Protein AF-A0A9W6BNW8-F1 (afdb_monomer)

Organism: NCBI:txid330485

Radius of gyration: 57.29 Å; Cα contacts (8 Å, |Δi|>4): 13; chains: 1; bounding box: 134×59×176 Å

Solvent-accessible surface area (backbone atoms only — not comparable to full-atom values): 18686 Å² total; per-residue (Å²): 136,86,77,84,78,81,59,65,66,63,53,50,56,52,36,51,76,69,73,44,82,81,82,74,91,75,88,86,89,85,84,91,86,81,89,85,89,83,89,82,92,79,88,83,83,89,79,92,81,85,91,86,77,85,66,72,74,61,59,55,56,54,52,52,53,48,52,55,48,52,55,49,50,58,48,50,52,53,49,48,56,51,49,51,52,51,52,51,53,52,53,50,52,53,50,51,52,52,49,52,52,51,53,50,50,58,59,58,63,77,76,68,84,90,87,90,85,89,85,90,80,88,83,84,91,81,92,79,82,89,79,91,76,85,79,73,88,74,80,96,80,65,65,71,64,56,52,60,52,53,55,60,65,68,72,54,60,83,86,39,74,66,40,51,55,53,49,52,50,52,51,50,51,50,51,49,53,51,50,54,53,47,53,53,52,51,54,52,50,50,50,51,52,49,54,50,52,53,52,51,51,54,51,52,50,54,52,53,52,51,50,52,49,50,53,51,52,50,51,53,50,49,54,51,50,52,53,52,49,52,55,50,53,50,50,50,53,53,50,52,52,51,50,50,50,54,52,51,53,50,51,49,53,51,52,51,56,48,50,53,50,50,52,51,49,52,53,49,53,54,50,50,54,51,51,52,54,49,50,54,50,49,53,50,49,50,54,53,46,52,55,48,51,53,50,55,55,60,52,59,67,71,75,73,124

Sequence (305 aa):
MAAPGIDLNQLKARLTRLGVEVRGGGATAHSPHSAATGAATRTPERKREDERFVEPAAIDRGRKGMVDLFERINRVERAMSSAEAQGSAIKQALQEDLGALTALAAVEEVVRSPKPERVIVKKPKGTAKVRPSALVSAPTRGLSAAVRSAEHMRSIPAHTPLSNVLAQYKEAEAAWAHDKARLRRDALEERKRANKLELELKRQQRVLEHQTLDIKALKTALKSRDSHIETATERVRELDTSLQRTQEETAVAIAELTAERDDLKGMLMAALQRLEAVNDLVQRAEITSAVMEDKVAGSCTLCGH

Mean predicted aligned error: 22.83 Å

Structure (mmCIF, N/CA/C/O backbone):
data_AF-A0A9W6BNW8-F1
#
_entry.id   AF-A0A9W6BNW8-F1
#
loop_
_atom_site.group_PDB
_atom_site.id
_atom_site.type_symbol
_atom_site.label_atom_id
_atom_site.label_alt_id
_atom_site.label_comp_id
_atom_site.label_asym_id
_atom_site.label_entity_id
_atom_site.label_seq_id
_atom_site.pdbx_PDB_ins_code
_atom_site.Cartn_x
_atom_site.Cartn_y
_atom_site.Cartn_z
_atom_site.occupancy
_atom_site.B_iso_or_equiv
_atom_site.auth_seq_id
_atom_site.auth_comp_id
_atom_site.auth_asym_id
_atom_site.auth_atom_id
_atom_site.pdbx_PDB_model_num
ATOM 1 N N . MET A 1 1 ? -5.928 36.351 2.989 1.00 41.28 1 MET A N 1
ATOM 2 C CA . MET A 1 1 ? -5.631 35.763 1.666 1.00 41.28 1 MET A CA 1
ATOM 3 C C . MET A 1 1 ? -6.676 34.696 1.386 1.00 41.28 1 MET A C 1
ATOM 5 O O . MET A 1 1 ? -6.700 33.704 2.099 1.00 41.28 1 MET A O 1
ATOM 9 N N . ALA A 1 2 ? -7.603 34.950 0.460 1.00 42.47 2 ALA A N 1
ATOM 10 C CA . ALA A 1 2 ? -8.679 34.015 0.129 1.00 42.47 2 ALA A CA 1
ATOM 11 C C . ALA A 1 2 ? -8.163 32.943 -0.847 1.00 42.47 2 ALA A C 1
ATOM 13 O O . ALA A 1 2 ? -7.516 33.277 -1.838 1.00 42.47 2 ALA A O 1
ATOM 14 N N . ALA A 1 3 ? -8.412 31.669 -0.539 1.00 47.94 3 ALA A N 1
ATOM 15 C CA . ALA A 1 3 ? -8.046 30.538 -1.387 1.00 47.94 3 ALA A CA 1
ATOM 16 C C . ALA A 1 3 ? -8.842 30.563 -2.711 1.00 47.94 3 ALA A C 1
ATOM 18 O O . ALA A 1 3 ? -10.015 30.946 -2.698 1.00 47.94 3 ALA A O 1
ATOM 19 N N . PRO A 1 4 ? -8.248 30.157 -3.848 1.00 58.44 4 PRO A N 1
ATOM 20 C CA . PRO A 1 4 ? -8.955 30.123 -5.122 1.00 58.44 4 PRO A CA 1
ATOM 21 C C . PRO A 1 4 ? -10.040 29.041 -5.083 1.00 58.44 4 PRO A C 1
ATOM 23 O O . PRO A 1 4 ? -9.751 27.856 -4.908 1.00 58.44 4 PRO A O 1
ATOM 26 N N . GLY A 1 5 ? -11.298 29.464 -5.225 1.00 55.06 5 GLY A N 1
ATOM 27 C CA . GLY A 1 5 ? -12.445 28.569 -5.334 1.00 55.06 5 GLY A CA 1
ATOM 28 C C . GLY A 1 5 ? -12.282 27.641 -6.534 1.00 55.06 5 GLY A C 1
ATOM 29 O O . GLY A 1 5 ? -12.002 28.086 -7.645 1.00 55.06 5 GLY A O 1
ATOM 30 N N . ILE A 1 6 ? -12.422 26.341 -6.295 1.00 68.38 6 ILE A N 1
ATOM 31 C CA . ILE A 1 6 ? -12.360 25.318 -7.337 1.00 68.38 6 ILE A CA 1
ATOM 32 C C . ILE A 1 6 ? -13.514 25.563 -8.314 1.00 68.38 6 ILE A C 1
ATOM 34 O O . ILE A 1 6 ? -14.682 25.515 -7.927 1.00 68.38 6 ILE A O 1
ATOM 38 N N . ASP A 1 7 ? -13.184 25.814 -9.580 1.00 79.06 7 ASP A N 1
ATOM 39 C CA . ASP A 1 7 ? -14.168 25.985 -10.645 1.00 79.06 7 ASP A CA 1
ATOM 40 C C . ASP A 1 7 ? -14.864 24.644 -10.929 1.00 7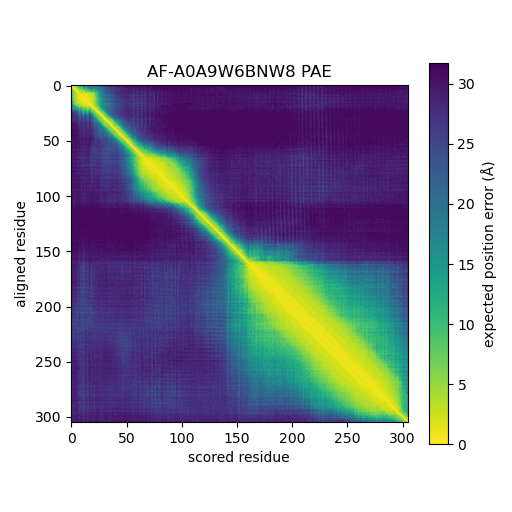9.06 7 ASP A C 1
ATOM 42 O O . ASP A 1 7 ? -14.306 23.726 -11.546 1.00 79.06 7 ASP A O 1
ATOM 46 N N . LEU A 1 8 ? -16.106 24.527 -10.448 1.00 77.69 8 LEU A N 1
ATOM 47 C CA . LEU A 1 8 ? -16.947 23.340 -10.603 1.00 77.69 8 LEU A CA 1
ATOM 48 C C . LEU A 1 8 ? -17.125 22.930 -12.071 1.00 77.69 8 LEU A C 1
ATOM 50 O O . LEU A 1 8 ? -17.337 21.747 -12.347 1.00 77.69 8 LEU A O 1
ATOM 54 N N . ASN A 1 9 ? -17.024 23.868 -13.015 1.00 77.81 9 ASN A N 1
ATOM 55 C CA . ASN A 1 9 ? -17.178 23.568 -14.436 1.00 77.81 9 ASN A CA 1
ATOM 56 C C . ASN A 1 9 ? -15.973 22.795 -14.980 1.00 77.81 9 ASN A C 1
ATOM 58 O O . ASN A 1 9 ? -16.136 21.841 -15.744 1.00 77.81 9 ASN A O 1
ATOM 62 N N . GLN A 1 10 ? -14.766 23.133 -14.518 1.00 80.50 10 GLN A N 1
ATOM 63 C CA . GLN A 1 10 ? -13.544 22.407 -14.861 1.00 80.50 10 GLN A CA 1
ATOM 64 C C . GLN A 1 10 ? -13.553 20.984 -14.293 1.00 80.50 10 GLN A C 1
ATOM 66 O O . GLN A 1 10 ? -13.124 20.040 -14.961 1.00 80.50 10 GLN A O 1
ATOM 71 N N . LEU A 1 11 ? -14.084 20.817 -13.079 1.00 80.50 11 LEU A N 1
ATOM 72 C CA . LEU A 1 11 ? -14.214 19.508 -12.442 1.00 80.50 11 LEU A CA 1
ATOM 73 C C . LEU A 1 11 ? -15.246 18.629 -13.162 1.00 80.50 11 LEU A C 1
ATOM 75 O O . LEU A 1 11 ? -14.958 17.468 -13.456 1.00 80.50 11 LEU A O 1
ATOM 79 N N . LYS A 1 12 ? -16.405 19.194 -13.528 1.00 82.44 12 LYS A N 1
ATOM 80 C CA . LYS A 1 12 ? -17.421 18.497 -14.332 1.00 82.44 12 LYS A CA 1
ATOM 81 C C . LYS A 1 12 ? -16.865 18.056 -15.684 1.00 82.44 12 LYS A C 1
ATOM 83 O O . LYS A 1 12 ? -16.989 16.888 -16.030 1.00 82.44 12 LYS A O 1
ATOM 88 N N . ALA A 1 13 ? -16.164 18.936 -16.400 1.00 76.62 13 ALA A N 1
ATOM 89 C CA . ALA A 1 13 ? -15.566 18.601 -17.692 1.00 76.62 13 ALA A CA 1
ATOM 90 C C . ALA A 1 13 ? -14.517 17.476 -17.596 1.00 76.62 13 ALA A C 1
ATOM 92 O O . ALA A 1 13 ? -14.418 16.640 -18.498 1.00 76.62 13 ALA A O 1
ATOM 93 N N . ARG A 1 14 ? -13.738 17.424 -16.506 1.00 82.88 14 ARG A N 1
ATOM 94 C CA . ARG A 1 14 ? -12.776 16.335 -16.261 1.00 82.88 14 ARG A CA 1
ATOM 95 C C . ARG A 1 14 ? -13.475 15.011 -15.950 1.00 82.88 14 ARG A C 1
ATOM 97 O O . ARG A 1 14 ? -13.042 13.988 -16.466 1.00 82.88 14 ARG A O 1
ATOM 104 N N . LEU A 1 15 ? -14.562 15.031 -15.180 1.00 81.12 15 LEU A N 1
ATOM 105 C CA . LEU A 1 15 ? -15.346 13.832 -14.854 1.00 81.12 15 LEU A CA 1
ATOM 106 C C . LEU A 1 15 ? -16.070 13.260 -16.082 1.00 81.12 15 LEU A C 1
ATOM 108 O O . LEU A 1 15 ? -16.018 12.053 -16.305 1.00 81.12 15 LEU A O 1
ATOM 112 N N . THR A 1 16 ? -16.620 14.114 -16.951 1.00 80.25 16 THR A N 1
ATOM 113 C CA . THR A 1 16 ? -17.241 13.672 -18.211 1.00 80.25 16 THR A CA 1
ATOM 114 C C . THR A 1 16 ? -16.226 13.036 -19.165 1.00 80.25 16 THR A C 1
ATOM 116 O O . THR A 1 16 ? -16.522 12.017 -19.782 1.00 80.25 16 THR A O 1
ATOM 119 N N . ARG A 1 17 ? -14.993 13.563 -19.252 1.00 80.62 17 ARG A N 1
ATOM 120 C CA . ARG A 1 17 ? -13.917 12.940 -20.055 1.00 80.62 17 ARG A CA 1
ATOM 121 C C . ARG A 1 17 ? -13.472 11.577 -19.523 1.00 80.62 17 ARG A C 1
ATOM 123 O O . ARG A 1 17 ? -12.925 10.789 -20.283 1.00 80.62 17 ARG A O 1
ATOM 130 N N . LEU A 1 18 ? -13.698 11.313 -18.239 1.00 77.69 18 LEU A N 1
ATOM 131 C CA . LEU A 1 18 ? -13.412 10.035 -17.590 1.00 77.69 18 LEU A CA 1
ATOM 132 C C . LEU A 1 18 ? -14.608 9.067 -17.637 1.00 77.69 18 LEU A C 1
ATOM 134 O O . LEU A 1 18 ? -14.553 8.011 -17.016 1.00 77.69 18 LEU A O 1
ATOM 138 N N . GLY A 1 19 ? -15.681 9.409 -18.363 1.00 66.00 19 GLY A N 1
ATOM 139 C CA . GLY A 1 19 ? -16.874 8.567 -18.493 1.00 66.00 19 GLY A CA 1
ATOM 140 C C . GLY A 1 19 ? -17.752 8.531 -17.240 1.00 66.00 19 GLY A C 1
ATOM 141 O O . GLY A 1 19 ? -18.617 7.668 -17.126 1.00 66.00 19 GLY A O 1
ATOM 142 N N . VAL A 1 20 ? -17.539 9.450 -16.292 1.00 66.00 20 VAL A N 1
ATOM 143 C CA . VAL A 1 20 ? -18.333 9.552 -15.065 1.00 66.00 20 VAL A CA 1
ATOM 144 C C . VAL A 1 20 ? -19.454 10.563 -15.291 1.00 66.00 20 VAL A C 1
ATOM 146 O O . VAL A 1 20 ? -19.232 11.777 -15.280 1.00 66.00 20 VAL A O 1
ATOM 149 N N . GLU A 1 21 ? -20.677 10.071 -15.490 1.00 65.44 21 GLU A N 1
ATOM 150 C CA . GLU A 1 21 ? -21.871 10.916 -15.492 1.00 65.44 21 GLU A CA 1
ATOM 151 C C . GLU A 1 21 ? -22.174 11.386 -14.064 1.00 65.44 21 GLU A C 1
ATOM 153 O O . GLU A 1 21 ? -22.717 10.658 -13.233 1.00 65.44 21 GLU A O 1
ATOM 158 N N . VAL A 1 22 ? -21.820 12.635 -13.759 1.00 60.06 22 VAL A N 1
ATOM 159 C CA . VAL A 1 22 ? -22.199 13.283 -12.498 1.00 60.06 22 VAL A CA 1
ATOM 160 C C . VAL A 1 22 ? -23.664 13.703 -12.601 1.00 60.06 22 VAL A C 1
ATOM 162 O O . VAL A 1 22 ? -23.985 14.839 -12.955 1.00 60.06 22 VAL A O 1
ATOM 165 N N . ARG A 1 23 ? -24.567 12.762 -12.317 1.00 51.28 23 ARG A N 1
ATOM 166 C CA . ARG A 1 23 ? -26.012 13.000 -12.255 1.00 51.28 23 ARG A CA 1
ATOM 167 C C . ARG A 1 23 ? -26.349 13.793 -10.989 1.00 51.28 23 ARG A C 1
ATOM 169 O O . ARG A 1 23 ? -26.692 13.231 -9.954 1.00 51.28 23 ARG A O 1
ATOM 176 N N . GLY A 1 24 ? -26.214 15.114 -11.067 1.00 45.03 24 GLY A N 1
ATOM 177 C CA . GLY A 1 24 ? -26.765 16.032 -10.074 1.00 45.03 24 GLY A CA 1
ATOM 178 C C . GLY A 1 24 ? -28.287 16.067 -10.194 1.00 45.03 24 GLY A C 1
ATOM 179 O O . GLY A 1 24 ? -28.811 16.396 -11.256 1.00 45.03 24 GLY A O 1
ATOM 180 N N . GLY A 1 25 ? -28.990 15.697 -9.123 1.00 43.22 25 GLY A N 1
ATOM 181 C CA . GLY A 1 25 ? -30.442 15.809 -9.031 1.00 43.22 25 GLY A CA 1
ATOM 182 C C . GLY A 1 25 ? -30.897 17.267 -9.117 1.00 43.22 25 GLY A C 1
ATOM 183 O O . GLY A 1 25 ? -30.459 18.109 -8.339 1.00 43.22 25 GLY A O 1
ATOM 184 N N . GLY A 1 26 ? -31.780 17.544 -10.071 1.00 32.66 26 GLY A N 1
ATOM 185 C CA . GLY A 1 26 ? -32.425 18.832 -10.298 1.00 32.66 26 GLY A CA 1
ATOM 186 C C . GLY A 1 26 ? -33.396 18.687 -11.467 1.00 32.66 26 GLY A C 1
ATOM 187 O O . GLY A 1 26 ? -33.045 18.120 -12.493 1.00 32.66 26 GLY A O 1
ATOM 188 N N . ALA A 1 27 ? -34.640 19.093 -11.256 1.00 37.41 27 ALA A N 1
ATOM 189 C CA . ALA A 1 27 ? -35.807 18.698 -12.027 1.00 37.41 27 ALA A CA 1
ATOM 190 C C . ALA A 1 27 ? -35.845 19.164 -13.501 1.00 37.41 27 ALA A C 1
ATOM 192 O O . ALA A 1 27 ? -35.299 20.198 -13.870 1.00 37.41 27 ALA A O 1
ATOM 193 N N . THR A 1 28 ? -36.685 18.439 -14.249 1.00 39.34 28 THR A N 1
ATOM 194 C CA . THR A 1 28 ? -37.421 18.785 -15.483 1.00 39.34 28 THR A CA 1
ATOM 195 C C . THR A 1 28 ? -36.861 18.385 -16.857 1.00 39.34 28 THR A C 1
ATOM 197 O O . THR A 1 28 ? -35.726 18.655 -17.218 1.00 39.34 28 THR A O 1
ATOM 200 N N . ALA A 1 29 ? -37.796 17.789 -17.612 1.00 43.12 29 ALA A N 1
ATOM 201 C CA . ALA A 1 29 ? -37.912 17.681 -19.066 1.00 43.12 29 ALA A CA 1
ATOM 202 C C . ALA A 1 29 ? -36.954 16.734 -19.815 1.00 43.12 29 ALA A C 1
ATOM 204 O O . ALA A 1 29 ? -35.927 17.138 -20.340 1.00 43.12 29 ALA A O 1
ATOM 205 N N . HIS A 1 30 ? -37.368 15.472 -19.977 1.00 30.88 30 HIS A N 1
ATOM 206 C CA . HIS A 1 30 ? -38.028 15.046 -21.223 1.00 30.88 30 HIS A CA 1
ATOM 207 C C . HIS A 1 30 ? -38.523 13.589 -21.131 1.00 30.88 30 HIS A C 1
ATOM 209 O O . HIS A 1 30 ? -37.760 12.655 -20.909 1.00 30.88 30 HIS A O 1
ATOM 215 N N . SER A 1 31 ? -39.833 13.423 -21.315 1.00 30.94 31 SER A N 1
ATOM 216 C CA . SER A 1 31 ? -40.498 12.201 -21.797 1.00 30.94 31 SER A CA 1
ATOM 217 C C . SER A 1 31 ? -40.952 12.495 -23.246 1.00 30.94 31 SER A C 1
ATOM 219 O O . SER A 1 31 ? -41.055 13.687 -23.566 1.00 30.94 31 SER A O 1
ATOM 221 N N . PRO A 1 32 ? -41.185 11.506 -24.138 1.00 48.75 32 PRO A N 1
ATOM 222 C CA . PRO A 1 32 ? -42.376 10.638 -24.043 1.00 48.75 32 PRO A CA 1
ATOM 223 C C . PRO A 1 32 ? -42.104 9.167 -24.445 1.00 48.75 32 PRO A C 1
ATOM 225 O O . PRO A 1 32 ? -41.290 8.886 -25.316 1.00 48.75 32 PRO A O 1
ATOM 228 N N . HIS A 1 33 ? -42.632 8.162 -23.745 1.00 32.09 33 HIS A N 1
ATOM 229 C CA . HIS A 1 33 ? -43.833 7.354 -24.059 1.00 32.09 33 HIS A CA 1
ATOM 230 C C . HIS A 1 33 ? -43.655 6.059 -23.218 1.00 32.09 33 HIS A C 1
ATOM 232 O O . HIS A 1 33 ? -42.523 5.618 -23.064 1.00 32.09 33 HIS A O 1
ATOM 238 N N . SER A 1 34 ? -44.618 5.364 -22.610 1.00 31.31 34 SER A N 1
ATOM 239 C CA . SER A 1 34 ? -46.072 5.315 -22.709 1.00 31.31 34 SER A CA 1
ATOM 240 C C . SER A 1 34 ? -46.654 4.735 -21.408 1.00 31.31 34 SER A C 1
ATOM 242 O O . SER A 1 34 ? -46.093 3.809 -20.834 1.00 31.31 34 SER A O 1
ATOM 244 N N . ALA A 1 35 ? -47.797 5.301 -21.013 1.00 31.20 35 ALA A N 1
ATOM 245 C CA . ALA A 1 35 ? -48.986 4.692 -20.406 1.00 31.20 35 ALA A CA 1
ATOM 246 C C . ALA A 1 35 ? -48.853 3.482 -19.450 1.00 31.20 35 ALA A C 1
ATOM 248 O O . ALA A 1 35 ? -48.592 2.367 -19.884 1.00 31.20 35 ALA A O 1
ATOM 249 N N . ALA A 1 36 ? -49.284 3.667 -18.197 1.00 33.34 36 ALA A N 1
ATOM 250 C CA . ALA A 1 36 ? -50.566 3.114 -17.735 1.00 33.34 36 ALA A CA 1
ATOM 251 C C . ALA A 1 36 ? -51.009 3.760 -16.406 1.00 33.34 36 ALA A C 1
ATOM 253 O O . ALA A 1 36 ? -50.268 3.863 -15.435 1.00 33.34 36 ALA A O 1
ATOM 254 N N . THR A 1 37 ? -52.251 4.219 -16.441 1.00 31.34 37 THR A N 1
ATOM 255 C CA . THR A 1 37 ? -53.120 4.830 -15.431 1.00 31.34 37 THR A CA 1
ATOM 256 C C . THR A 1 37 ? -53.370 3.993 -14.174 1.00 31.34 37 THR A C 1
ATOM 258 O O . THR A 1 37 ? -53.514 2.778 -14.257 1.00 31.34 37 THR A O 1
ATOM 261 N N . GLY A 1 38 ? -53.587 4.677 -13.044 1.00 31.22 38 GLY A N 1
ATOM 262 C CA . GLY A 1 38 ? -54.202 4.105 -11.841 1.00 31.22 38 GLY A CA 1
ATOM 263 C C . GLY A 1 38 ? -54.190 5.063 -10.649 1.00 31.22 38 GLY A C 1
ATOM 264 O O . GLY A 1 38 ? -53.356 4.938 -9.762 1.00 31.22 38 GLY A O 1
ATOM 265 N N . ALA A 1 39 ? -55.093 6.044 -10.644 1.00 33.25 39 ALA A N 1
ATOM 266 C CA . ALA A 1 39 ? -55.334 6.939 -9.516 1.00 33.25 39 ALA A CA 1
ATOM 267 C C . ALA A 1 39 ? -56.214 6.265 -8.449 1.00 33.25 39 ALA A C 1
ATOM 269 O O . ALA A 1 39 ? -57.214 5.658 -8.816 1.00 33.25 39 ALA A O 1
ATOM 270 N N . ALA A 1 40 ? -55.907 6.450 -7.161 1.00 32.62 40 ALA A N 1
ATOM 271 C CA . ALA A 1 40 ? -56.896 6.765 -6.121 1.00 32.62 40 ALA A CA 1
ATOM 272 C C . ALA A 1 40 ? -56.225 7.002 -4.759 1.00 32.62 40 ALA A C 1
ATOM 274 O O . ALA A 1 40 ? -55.430 6.213 -4.259 1.00 32.62 40 ALA A O 1
ATOM 275 N N . THR A 1 41 ? -56.604 8.126 -4.171 1.00 41.00 41 THR A N 1
ATOM 276 C CA . THR A 1 41 ? -56.428 8.548 -2.786 1.00 41.00 41 THR A CA 1
ATOM 277 C C . THR A 1 41 ? -57.130 7.609 -1.798 1.00 41.00 41 THR A C 1
ATOM 279 O O . THR A 1 41 ? -58.235 7.155 -2.085 1.00 41.00 41 THR A O 1
ATOM 282 N N . ARG A 1 42 ? -56.533 7.405 -0.609 1.00 33.19 42 ARG A N 1
ATOM 283 C CA . ARG A 1 42 ? -57.164 7.455 0.738 1.00 33.19 42 ARG A CA 1
ATOM 284 C C . ARG A 1 42 ? -56.322 6.714 1.790 1.00 33.19 42 ARG A C 1
ATOM 286 O O . ARG A 1 42 ? -56.117 5.512 1.705 1.00 33.19 42 ARG A O 1
ATOM 293 N N . THR A 1 43 ? -55.898 7.444 2.818 1.00 37.22 43 THR A N 1
ATOM 294 C CA . THR A 1 43 ? -55.751 6.940 4.198 1.00 37.22 43 THR A CA 1
ATOM 295 C C . THR A 1 43 ? -57.161 6.671 4.768 1.00 37.22 43 THR A C 1
ATOM 297 O O . THR A 1 43 ? -58.095 7.344 4.312 1.00 37.22 43 THR A O 1
ATOM 300 N N . PRO A 1 44 ? -57.382 5.701 5.691 1.00 47.16 44 PRO A N 1
ATOM 301 C CA . PRO A 1 44 ? -56.983 5.864 7.100 1.00 47.16 44 PRO A CA 1
ATOM 302 C C . PRO A 1 44 ? -56.633 4.578 7.904 1.00 47.16 44 PRO A C 1
ATOM 304 O O . PRO A 1 44 ? -56.911 3.457 7.507 1.00 47.16 44 PRO A O 1
ATOM 307 N N . GLU A 1 45 ? -56.023 4.829 9.068 1.00 31.95 45 GLU A N 1
ATOM 308 C CA . GLU A 1 45 ? -56.111 4.136 10.372 1.00 31.95 45 GLU A CA 1
ATOM 309 C C . GLU A 1 45 ? -55.877 2.617 10.581 1.00 31.95 45 GLU A C 1
ATOM 311 O O . GLU A 1 45 ? -56.601 1.751 10.111 1.00 31.95 45 GLU A O 1
ATOM 316 N N . ARG A 1 46 ? -54.913 2.371 11.492 1.00 42.19 46 ARG A N 1
ATOM 317 C CA . ARG A 1 46 ? -54.852 1.386 12.598 1.00 42.19 46 ARG A CA 1
ATOM 318 C C . ARG A 1 46 ? -55.524 0.014 12.413 1.00 42.19 46 ARG A C 1
ATOM 320 O O . ARG A 1 46 ? -56.735 -0.107 12.543 1.00 42.19 46 ARG A O 1
ATOM 327 N N . LYS A 1 47 ? -54.691 -1.033 12.473 1.00 33.66 47 LYS A N 1
ATOM 328 C CA . LYS A 1 47 ? -54.833 -2.163 13.415 1.00 33.66 47 LYS A CA 1
ATOM 329 C C . LYS A 1 47 ? -53.480 -2.860 13.606 1.00 33.66 47 LYS A C 1
ATOM 331 O O . LYS A 1 47 ? -52.794 -3.168 12.639 1.00 33.66 47 LYS A O 1
ATOM 336 N N . ARG A 1 48 ? -53.085 -3.023 14.871 1.00 46.91 48 ARG A N 1
ATOM 337 C CA . ARG A 1 48 ? -52.075 -3.996 15.303 1.00 46.91 48 ARG A CA 1
ATOM 338 C C . ARG A 1 48 ? -52.691 -5.382 15.133 1.00 46.91 48 ARG A C 1
ATOM 340 O O . ARG A 1 48 ? -53.846 -5.513 15.517 1.00 46.91 48 ARG A O 1
ATOM 347 N N . GLU A 1 49 ? -51.930 -6.337 14.609 1.00 38.06 49 GLU A N 1
ATOM 348 C CA . GLU A 1 49 ? -51.879 -7.742 15.047 1.00 38.06 49 GLU A CA 1
ATOM 349 C C . GLU A 1 49 ? -50.913 -8.536 14.144 1.00 38.06 49 GLU A C 1
ATOM 351 O O . GLU A 1 49 ? -51.031 -8.546 12.923 1.00 38.06 49 GLU A O 1
ATOM 356 N N . ASP A 1 50 ? -49.940 -9.138 14.821 1.00 35.28 50 ASP A N 1
ATOM 357 C CA . ASP A 1 50 ? -49.360 -10.462 14.622 1.00 35.28 50 ASP A CA 1
ATOM 358 C C . ASP A 1 50 ? -48.427 -10.829 13.454 1.00 35.28 50 ASP A C 1
ATOM 360 O O . ASP A 1 50 ? -48.655 -10.672 12.258 1.00 35.28 50 ASP A O 1
ATOM 364 N N . GLU A 1 51 ? -47.325 -11.412 13.921 1.00 49.06 51 GLU A N 1
ATOM 365 C CA . GLU A 1 51 ? -46.229 -12.071 13.246 1.00 49.06 51 GLU A CA 1
ATOM 366 C C . GLU A 1 51 ? -46.672 -13.181 12.283 1.00 49.06 51 GLU A C 1
ATOM 368 O O . GLU A 1 51 ? -47.476 -14.045 12.637 1.00 49.06 51 GLU A O 1
ATOM 373 N N . ARG A 1 52 ? -45.981 -13.220 11.132 1.00 48.19 52 ARG A N 1
ATOM 374 C CA . ARG A 1 52 ? -45.490 -14.395 10.373 1.00 48.19 52 ARG A CA 1
ATOM 375 C C . ARG A 1 52 ? -45.766 -14.268 8.880 1.00 48.19 52 ARG A C 1
ATOM 377 O O . ARG A 1 52 ? -46.610 -14.966 8.346 1.00 48.19 52 ARG A O 1
ATOM 384 N N . PHE A 1 53 ? -44.969 -13.461 8.185 1.00 38.97 53 PHE A N 1
ATOM 385 C CA . PHE A 1 53 ? -44.693 -13.671 6.761 1.00 38.97 53 PHE A CA 1
ATOM 386 C C . PHE A 1 53 ? -43.285 -13.146 6.459 1.00 38.97 53 PHE A C 1
ATOM 388 O O . PHE A 1 53 ? -43.076 -11.964 6.207 1.00 38.97 53 PHE A O 1
ATOM 395 N N . VAL A 1 54 ? -42.292 -14.034 6.554 1.00 49.25 54 VAL A N 1
ATOM 396 C CA . VAL A 1 54 ? -40.946 -13.772 6.033 1.00 49.25 54 VAL A CA 1
ATOM 397 C C . VAL A 1 54 ? -41.055 -13.789 4.510 1.00 49.25 54 VAL A C 1
ATOM 399 O O . VAL A 1 54 ? -41.340 -14.828 3.917 1.00 49.25 54 VAL A O 1
ATOM 402 N N . GLU A 1 55 ? -40.874 -12.626 3.886 1.00 41.78 55 GLU A N 1
ATOM 403 C CA . GLU A 1 55 ? -40.816 -12.482 2.432 1.00 41.78 55 GLU A CA 1
ATOM 404 C C . GLU A 1 55 ? -39.753 -13.420 1.815 1.00 41.78 55 GLU A C 1
ATOM 406 O O . GLU A 1 55 ? -38.589 -13.385 2.228 1.00 41.78 55 GLU A O 1
ATOM 411 N N . PRO A 1 56 ? -40.072 -14.169 0.743 1.00 52.09 56 PRO A N 1
ATOM 412 C CA . PRO A 1 56 ? -39.080 -14.945 -0.011 1.00 52.09 56 PRO A CA 1
ATOM 413 C C . PRO A 1 56 ? -38.043 -14.066 -0.748 1.00 52.09 56 PRO A C 1
ATOM 415 O O . PRO A 1 56 ? -37.000 -14.555 -1.176 1.00 52.09 56 PRO A O 1
ATOM 418 N N . ALA A 1 57 ? -38.265 -12.750 -0.843 1.00 49.38 57 ALA A N 1
ATOM 419 C CA . ALA A 1 57 ? -37.411 -11.813 -1.579 1.00 49.38 57 ALA A CA 1
ATOM 420 C C . ALA A 1 57 ? -36.057 -11.495 -0.904 1.00 49.38 57 ALA A C 1
ATOM 422 O O . ALA A 1 57 ? -35.163 -10.922 -1.543 1.00 49.38 57 ALA A O 1
ATOM 423 N N . ALA A 1 58 ? -35.887 -11.832 0.379 1.00 51.31 58 ALA A N 1
ATOM 424 C CA . ALA A 1 58 ? -34.630 -11.628 1.105 1.00 51.31 58 ALA A CA 1
ATOM 425 C C . ALA A 1 58 ? -33.627 -12.776 0.877 1.00 51.31 58 ALA A C 1
ATOM 427 O O . ALA A 1 58 ? -32.420 -12.538 0.790 1.00 51.31 58 ALA A O 1
ATOM 428 N N . ILE A 1 59 ? -34.121 -14.007 0.702 1.00 53.56 59 ILE A N 1
ATOM 429 C CA . ILE A 1 59 ? -33.288 -15.203 0.502 1.00 53.56 59 ILE A CA 1
ATOM 430 C C . ILE A 1 59 ? -32.641 -15.183 -0.894 1.00 53.56 59 ILE A C 1
ATOM 432 O O . ILE A 1 59 ? -31.455 -15.492 -1.035 1.00 53.56 59 ILE A O 1
ATOM 436 N N . ASP A 1 60 ? -33.362 -14.712 -1.914 1.00 52.00 60 ASP A N 1
ATOM 437 C CA . ASP A 1 60 ? -32.848 -14.641 -3.288 1.00 52.00 60 ASP A CA 1
ATOM 438 C C . ASP A 1 60 ? -31.759 -13.575 -3.486 1.00 52.00 60 ASP A C 1
ATOM 440 O O . ASP A 1 60 ? -30.838 -13.767 -4.286 1.00 52.00 60 ASP A O 1
ATOM 444 N N . ARG A 1 61 ? -31.783 -12.482 -2.710 1.00 56.12 61 ARG A N 1
ATOM 445 C CA . ARG A 1 61 ? -30.697 -11.484 -2.710 1.00 56.12 61 ARG A CA 1
ATOM 446 C C . ARG A 1 61 ? -29.412 -12.029 -2.082 1.00 56.12 61 ARG A C 1
ATOM 448 O O . ARG A 1 61 ? -28.330 -11.773 -2.607 1.00 56.12 61 ARG A O 1
ATOM 455 N N . GLY A 1 62 ? -29.526 -12.834 -1.023 1.00 57.72 62 GLY A N 1
ATOM 456 C CA . GLY A 1 62 ? -28.384 -13.522 -0.411 1.00 57.72 62 GLY A CA 1
ATOM 457 C C . GLY A 1 62 ? -27.773 -14.594 -1.320 1.00 57.72 62 GLY A C 1
ATOM 458 O O . GLY A 1 62 ? -26.551 -14.699 -1.423 1.00 57.72 62 GLY A O 1
ATOM 459 N N . ARG A 1 63 ? -28.609 -15.346 -2.049 1.00 60.41 63 ARG A N 1
ATOM 460 C CA . ARG A 1 63 ? -28.154 -16.387 -2.988 1.00 60.41 63 ARG A CA 1
ATOM 461 C C . ARG A 1 63 ? -27.392 -15.809 -4.176 1.00 60.41 63 ARG A C 1
ATOM 463 O O . ARG A 1 63 ? -26.333 -16.320 -4.525 1.00 60.41 63 ARG A O 1
ATOM 470 N N . LYS A 1 64 ? -27.898 -14.722 -4.763 1.00 66.56 64 LYS A N 1
ATOM 471 C CA . LYS A 1 64 ? -27.252 -14.054 -5.902 1.00 66.56 64 LYS A CA 1
ATOM 472 C C . LYS A 1 64 ? -25.929 -13.393 -5.498 1.00 66.56 64 LYS A C 1
ATOM 474 O O . LYS A 1 64 ? -24.943 -13.534 -6.209 1.00 66.56 64 LYS A O 1
ATOM 479 N N . GLY A 1 65 ? -25.881 -12.792 -4.305 1.00 75.38 65 GLY A N 1
ATOM 480 C CA . GLY A 1 65 ? -24.647 -12.244 -3.734 1.00 75.38 65 GLY A CA 1
ATOM 481 C C . GLY A 1 65 ? -23.571 -13.302 -3.461 1.00 75.38 65 GLY A C 1
ATOM 482 O O . GLY A 1 65 ? -22.397 -13.050 -3.721 1.00 75.38 65 GLY A O 1
ATOM 483 N N . MET A 1 66 ? -23.948 -14.501 -2.998 1.00 73.00 66 MET A N 1
ATOM 484 C CA . MET A 1 66 ? -22.995 -15.607 -2.831 1.00 73.00 66 MET A CA 1
ATOM 485 C C . MET A 1 66 ? -22.475 -16.143 -4.166 1.00 73.00 66 MET A C 1
ATOM 487 O O . MET A 1 66 ? -21.278 -16.390 -4.283 1.00 73.00 66 MET A O 1
ATOM 491 N N . VAL A 1 67 ? -23.334 -16.296 -5.178 1.00 80.69 67 VAL A N 1
ATOM 492 C CA . VAL A 1 67 ? -22.910 -16.744 -6.517 1.00 80.69 67 VAL A CA 1
ATOM 493 C C . VAL A 1 67 ? -21.931 -15.746 -7.141 1.00 80.69 67 VAL A C 1
ATOM 495 O O . VAL A 1 67 ? -20.872 -16.156 -7.615 1.00 80.69 67 VAL A O 1
ATOM 498 N N . ASP A 1 68 ? -22.207 -14.443 -7.038 1.00 80.00 68 ASP A N 1
ATOM 499 C CA . ASP A 1 68 ? -21.284 -13.395 -7.492 1.00 80.00 68 ASP A CA 1
ATOM 500 C C . ASP A 1 68 ? -19.946 -13.439 -6.736 1.00 80.00 68 ASP A C 1
ATOM 502 O O . ASP A 1 68 ? -18.886 -13.215 -7.329 1.00 80.00 68 ASP A O 1
ATOM 506 N N . LEU A 1 69 ? -19.966 -13.764 -5.437 1.00 84.19 69 LEU A N 1
ATOM 507 C CA . LEU A 1 69 ? -18.756 -13.926 -4.631 1.00 84.19 69 LEU A CA 1
ATOM 508 C C . LEU A 1 69 ? -17.924 -15.126 -5.106 1.00 84.19 69 LEU A C 1
ATOM 510 O O . LEU A 1 69 ? -16.723 -14.979 -5.330 1.00 84.19 69 LEU A O 1
ATOM 514 N N . PHE A 1 70 ? -18.554 -16.282 -5.330 1.00 86.44 70 PHE A N 1
ATOM 515 C CA . PHE A 1 70 ? -17.886 -17.484 -5.841 1.00 86.44 70 PHE A CA 1
ATOM 516 C C . PHE A 1 70 ? -17.326 -17.279 -7.251 1.00 86.44 70 PHE A C 1
ATOM 518 O O . PHE A 1 70 ? -16.196 -17.674 -7.531 1.00 86.44 70 PHE A O 1
ATOM 525 N N . GLU A 1 71 ? -18.043 -16.591 -8.139 1.00 88.62 71 GLU A N 1
ATOM 526 C CA . GLU A 1 71 ? -17.513 -16.242 -9.460 1.00 88.62 71 GLU A CA 1
ATOM 527 C C . GLU A 1 71 ? -16.328 -15.274 -9.392 1.00 88.62 71 GLU A C 1
ATOM 529 O O . GLU A 1 71 ? -15.449 -15.286 -10.262 1.00 88.62 71 GLU A O 1
ATOM 534 N N . ARG A 1 72 ? -16.304 -14.396 -8.388 1.00 85.00 72 ARG A N 1
ATOM 535 C CA . ARG A 1 72 ? -15.199 -13.462 -8.165 1.00 85.00 72 ARG A CA 1
ATOM 536 C C . ARG A 1 72 ? -13.979 -14.185 -7.605 1.00 85.00 72 ARG A C 1
ATOM 538 O O . ARG A 1 72 ? -12.883 -13.953 -8.107 1.00 85.00 72 ARG A O 1
ATOM 545 N N . ILE A 1 73 ? -14.177 -15.112 -6.669 1.00 87.19 73 ILE A N 1
ATOM 546 C CA . ILE A 1 73 ? -13.132 -16.003 -6.145 1.00 87.19 73 ILE A CA 1
ATOM 547 C C . ILE A 1 73 ? -12.545 -16.849 -7.283 1.00 87.19 73 ILE A C 1
ATOM 549 O O . ILE A 1 73 ? -11.349 -16.766 -7.542 1.00 87.19 73 ILE A O 1
ATOM 553 N N . ASN A 1 74 ? -13.385 -17.516 -8.079 1.00 88.81 74 ASN A N 1
ATOM 554 C CA . ASN A 1 74 ? -12.943 -18.328 -9.220 1.00 88.81 74 ASN A CA 1
ATOM 555 C C . ASN A 1 74 ? -12.213 -17.516 -10.306 1.00 88.81 74 ASN A C 1
ATOM 557 O O . ASN A 1 74 ? -11.425 -18.065 -11.079 1.00 88.81 74 ASN A O 1
ATOM 561 N N . ARG A 1 75 ? -12.500 -16.212 -10.435 1.00 88.38 75 ARG A N 1
ATOM 562 C CA . ARG A 1 75 ? -11.757 -15.305 -11.327 1.00 88.38 75 ARG A CA 1
ATOM 563 C C . ARG A 1 75 ? -10.387 -14.951 -10.762 1.00 88.38 75 ARG A C 1
ATOM 565 O O . ARG A 1 75 ? -9.423 -14.925 -11.522 1.00 88.38 75 ARG A O 1
ATOM 572 N N . VAL A 1 76 ? -10.304 -14.691 -9.459 1.00 89.19 76 VAL A N 1
ATOM 573 C CA . VAL A 1 76 ? -9.039 -14.404 -8.772 1.00 89.19 76 VAL A CA 1
ATOM 574 C C . VAL A 1 76 ? -8.130 -15.630 -8.787 1.00 89.19 76 VAL A C 1
ATOM 576 O O . VAL A 1 76 ? -6.963 -15.494 -9.135 1.00 89.19 76 VAL A O 1
ATOM 579 N N . GLU A 1 77 ? -8.657 -16.825 -8.526 1.00 87.62 77 GLU A N 1
ATOM 580 C CA . GLU A 1 77 ? -7.885 -18.072 -8.594 1.00 87.62 77 GLU A CA 1
ATOM 581 C C . GLU A 1 77 ? -7.322 -18.319 -9.996 1.00 87.62 77 GLU A C 1
ATOM 583 O O . GLU A 1 77 ? -6.124 -18.538 -10.147 1.00 87.62 77 GLU A O 1
ATOM 588 N N . ARG A 1 78 ? -8.138 -18.162 -11.050 1.00 87.12 78 ARG A N 1
ATOM 589 C CA . ARG A 1 78 ? -7.650 -18.257 -12.438 1.00 87.12 78 ARG A CA 1
ATOM 590 C C . ARG A 1 78 ? -6.584 -17.213 -12.765 1.00 87.12 78 ARG A C 1
ATOM 592 O O . ARG A 1 78 ? -5.639 -17.518 -13.491 1.00 87.12 78 ARG A O 1
ATOM 599 N N . ALA A 1 79 ? -6.718 -15.996 -12.242 1.00 85.88 79 ALA A N 1
ATOM 600 C CA . ALA A 1 79 ? -5.713 -14.955 -12.423 1.00 85.88 79 ALA A CA 1
ATOM 601 C C . ALA A 1 79 ? -4.403 -15.294 -11.693 1.00 85.88 79 ALA A C 1
ATOM 603 O O . ALA A 1 79 ? -3.334 -15.088 -12.264 1.00 85.88 79 ALA A O 1
ATOM 604 N N . MET A 1 80 ? -4.471 -15.863 -10.485 1.00 86.38 80 MET A N 1
ATOM 605 C CA . MET A 1 80 ? -3.283 -16.312 -9.755 1.00 86.38 80 MET A CA 1
ATOM 606 C C . MET A 1 80 ? -2.592 -17.478 -10.457 1.00 86.38 80 MET A C 1
ATOM 608 O O . MET A 1 80 ? -1.397 -17.388 -10.714 1.00 86.38 80 MET A O 1
ATOM 612 N N . SER A 1 81 ? -3.327 -18.513 -10.872 1.00 88.62 81 SER A N 1
ATOM 613 C CA . SER A 1 81 ? -2.741 -19.635 -11.618 1.00 88.62 81 SER A CA 1
ATOM 614 C C . SER A 1 81 ? -2.133 -19.185 -12.952 1.00 88.62 81 SER A C 1
ATOM 616 O O . SER A 1 81 ? -1.078 -19.672 -13.353 1.00 88.62 81 SER A O 1
ATOM 618 N N . SER A 1 82 ? -2.745 -18.207 -13.632 1.00 86.75 82 SER A N 1
ATOM 619 C CA . SER A 1 82 ? -2.162 -17.602 -14.837 1.00 86.75 82 SER A CA 1
ATOM 620 C C . SER A 1 82 ? -0.889 -16.805 -14.533 1.00 86.75 82 SER A C 1
ATOM 622 O O . SER A 1 82 ? 0.043 -16.828 -15.337 1.00 86.75 82 SER A O 1
ATOM 624 N N . ALA A 1 83 ? -0.838 -16.090 -13.409 1.00 83.38 83 ALA A N 1
ATOM 625 C CA . ALA A 1 83 ? 0.340 -15.336 -12.993 1.00 83.38 83 ALA A CA 1
ATOM 626 C C . ALA A 1 83 ? 1.491 -16.266 -12.572 1.00 83.38 83 ALA A C 1
ATOM 628 O O . ALA A 1 83 ? 2.645 -16.009 -12.908 1.00 83.38 83 ALA A O 1
ATOM 629 N N . GLU A 1 84 ? 1.187 -17.380 -11.906 1.00 85.88 84 GLU A N 1
ATOM 630 C CA . GLU A 1 84 ? 2.159 -18.421 -11.562 1.00 85.88 84 GLU A CA 1
ATOM 631 C C . GLU A 1 84 ? 2.721 -19.108 -12.812 1.00 85.88 84 GLU A C 1
ATOM 633 O O . GLU A 1 84 ? 3.937 -19.274 -12.925 1.00 85.88 84 GLU A O 1
ATOM 638 N N . ALA A 1 85 ? 1.871 -19.419 -13.797 1.00 84.50 85 ALA A N 1
ATOM 639 C CA . ALA A 1 85 ? 2.305 -19.968 -15.081 1.00 84.50 85 ALA A CA 1
ATOM 640 C C . ALA A 1 85 ? 3.234 -19.000 -15.837 1.00 84.50 85 ALA A C 1
ATOM 642 O O . ALA A 1 85 ? 4.277 -19.409 -16.350 1.00 84.50 85 ALA A O 1
ATOM 643 N N . GLN A 1 86 ? 2.907 -17.703 -15.851 1.00 82.81 86 GLN A N 1
ATOM 644 C CA . GLN A 1 86 ? 3.780 -16.668 -16.417 1.00 82.81 86 GLN A CA 1
ATOM 645 C C . GLN A 1 86 ? 5.098 -16.542 -15.642 1.00 82.81 86 GLN A C 1
ATOM 647 O O . GLN A 1 86 ? 6.162 -16.442 -16.250 1.00 82.81 86 GLN A O 1
ATOM 652 N N . GLY A 1 87 ? 5.054 -16.607 -14.309 1.00 83.25 87 GLY A N 1
ATOM 653 C CA . GLY A 1 87 ? 6.245 -16.591 -13.462 1.00 83.25 87 GLY A CA 1
ATOM 654 C C . GLY A 1 87 ? 7.167 -17.787 -13.717 1.00 83.25 87 GLY A C 1
ATOM 655 O O . GLY A 1 87 ? 8.385 -17.621 -13.770 1.00 83.25 87 GLY A O 1
ATOM 656 N N . SER A 1 88 ? 6.601 -18.978 -13.933 1.00 82.94 88 SER A N 1
ATOM 657 C CA . SER A 1 88 ? 7.357 -20.184 -14.292 1.00 82.94 88 SER A CA 1
ATOM 658 C C . SER A 1 88 ? 7.987 -20.068 -15.681 1.00 82.94 88 SER A C 1
ATOM 660 O O . SER A 1 88 ? 9.165 -20.383 -15.838 1.00 82.94 88 SER A O 1
ATOM 662 N N . ALA A 1 89 ? 7.251 -19.549 -16.667 1.00 83.25 89 ALA A N 1
ATOM 663 C CA . ALA A 1 89 ? 7.769 -19.335 -18.019 1.00 83.25 89 ALA A CA 1
ATOM 664 C C . ALA A 1 89 ? 8.935 -18.330 -18.042 1.00 83.25 89 ALA A C 1
ATOM 666 O O . ALA A 1 89 ? 9.937 -18.556 -18.715 1.00 83.25 89 ALA A O 1
ATOM 667 N N . ILE A 1 90 ? 8.849 -17.253 -17.254 1.00 82.38 90 ILE A N 1
ATOM 668 C CA . ILE A 1 90 ? 9.931 -16.264 -17.127 1.00 82.38 90 ILE A CA 1
ATOM 669 C C . ILE A 1 90 ? 11.166 -16.883 -16.463 1.00 82.38 90 ILE A C 1
ATOM 671 O O . ILE A 1 90 ? 12.285 -16.653 -16.916 1.00 82.38 90 ILE A O 1
ATOM 675 N N . LYS A 1 91 ? 10.986 -17.688 -15.407 1.00 86.00 91 LYS A N 1
ATOM 676 C CA . LYS A 1 91 ? 12.105 -18.395 -14.761 1.00 86.00 91 LYS A CA 1
ATOM 677 C C . LYS A 1 91 ? 12.796 -19.363 -15.718 1.00 86.00 91 LYS A C 1
ATOM 679 O O . LYS A 1 91 ? 14.021 -19.413 -15.728 1.00 86.00 91 LYS A O 1
ATOM 684 N N . GLN A 1 92 ? 12.025 -20.088 -16.524 1.00 83.88 92 GLN A N 1
ATOM 685 C CA . GLN A 1 92 ? 12.566 -21.021 -17.505 1.00 83.88 92 GLN A CA 1
ATOM 686 C C . GLN A 1 92 ? 13.349 -20.294 -18.608 1.00 83.88 92 GLN A C 1
ATOM 688 O O . GLN A 1 92 ? 14.482 -20.676 -18.882 1.00 83.88 92 GLN A O 1
ATOM 693 N N . ALA A 1 93 ? 12.818 -19.191 -19.145 1.00 81.31 93 ALA A N 1
ATOM 694 C CA . ALA A 1 93 ? 13.523 -18.370 -20.132 1.00 81.31 93 ALA A CA 1
ATOM 695 C C . ALA A 1 93 ? 14.848 -17.805 -19.585 1.00 81.31 93 ALA A C 1
ATOM 697 O O . ALA A 1 93 ? 15.881 -17.884 -20.241 1.00 81.31 93 ALA A O 1
ATOM 698 N N . LEU A 1 94 ? 14.857 -17.312 -18.341 1.00 84.50 94 LEU A N 1
ATOM 699 C CA . LEU A 1 94 ? 16.085 -16.830 -17.700 1.00 84.50 94 LEU A CA 1
ATOM 700 C C . LEU A 1 94 ? 17.106 -17.951 -17.456 1.00 84.50 94 LEU A C 1
ATOM 702 O O . LEU A 1 94 ? 18.311 -17.712 -17.521 1.00 84.50 94 LEU A O 1
ATOM 706 N N . GLN A 1 95 ? 16.644 -19.167 -17.164 1.00 84.31 95 GLN A N 1
ATOM 707 C CA . GLN A 1 95 ? 17.514 -20.325 -16.982 1.00 84.31 95 GLN A CA 1
ATOM 708 C C . GLN A 1 95 ? 18.111 -20.807 -18.313 1.00 84.31 95 GLN A C 1
ATOM 710 O O . GLN A 1 95 ? 19.283 -21.180 -18.349 1.00 84.31 95 GLN A O 1
ATOM 715 N N . GLU A 1 96 ? 17.344 -20.750 -19.402 1.00 83.75 96 GLU A N 1
ATOM 716 C CA . GLU A 1 96 ? 17.820 -21.021 -20.764 1.00 83.75 96 GLU A CA 1
ATOM 717 C C . GLU A 1 96 ? 18.850 -19.973 -21.215 1.00 83.75 96 GLU A C 1
ATOM 719 O O . GLU A 1 96 ? 19.919 -20.342 -21.705 1.00 83.75 96 GLU A O 1
ATOM 724 N N . ASP A 1 97 ? 18.603 -18.687 -20.946 1.00 81.81 97 ASP A N 1
ATOM 725 C CA . ASP A 1 97 ? 19.533 -17.593 -21.256 1.00 81.81 97 ASP A CA 1
ATOM 726 C C . ASP A 1 97 ? 20.843 -17.703 -20.457 1.00 81.81 97 ASP A C 1
ATOM 728 O O . ASP A 1 97 ? 21.937 -17.551 -21.008 1.00 81.81 97 ASP A O 1
ATOM 732 N N . LEU A 1 98 ? 20.766 -18.025 -19.160 1.00 81.06 98 LEU A N 1
ATOM 733 C CA . LEU A 1 98 ? 21.952 -18.276 -18.335 1.00 81.06 98 LEU A CA 1
ATOM 734 C C . LEU A 1 98 ? 22.716 -19.522 -18.798 1.00 81.06 98 LEU A C 1
ATOM 736 O O . LEU A 1 98 ? 23.950 -19.513 -18.812 1.00 81.06 98 LEU A O 1
ATOM 740 N N . GLY A 1 99 ? 22.009 -20.574 -19.218 1.00 77.56 99 GLY A N 1
ATOM 741 C CA . GLY A 1 99 ? 22.616 -21.770 -19.799 1.00 77.56 99 GLY A CA 1
ATOM 742 C C . GLY A 1 99 ? 23.358 -21.460 -21.099 1.00 77.56 99 GLY A C 1
ATOM 743 O O . GLY A 1 99 ? 24.504 -21.877 -21.265 1.00 77.56 99 GLY A O 1
ATOM 744 N N . ALA A 1 100 ? 22.755 -20.663 -21.983 1.00 73.69 100 ALA A N 1
ATOM 745 C CA . ALA A 1 100 ? 23.363 -20.235 -23.240 1.00 73.69 100 ALA A CA 1
ATOM 746 C C . ALA A 1 100 ? 24.607 -19.361 -23.016 1.00 73.69 100 ALA A C 1
ATOM 748 O O . ALA A 1 100 ? 25.629 -19.564 -23.671 1.00 73.69 100 ALA A O 1
ATOM 749 N N . LEU A 1 101 ? 24.565 -18.439 -22.051 1.00 72.50 101 LEU A N 1
ATOM 750 C CA . LEU A 1 101 ? 25.722 -17.619 -21.679 1.00 72.50 101 LEU A CA 1
ATOM 751 C C . LEU A 1 101 ? 26.848 -18.451 -21.057 1.00 72.50 101 LEU A C 1
ATOM 753 O O . LEU A 1 101 ? 28.018 -18.219 -21.355 1.00 72.50 101 LEU A O 1
ATOM 757 N N . THR A 1 102 ? 26.511 -19.454 -20.246 1.00 76.06 102 THR A N 1
ATOM 758 C CA . THR A 1 102 ? 27.501 -20.367 -19.654 1.00 76.06 102 THR A CA 1
ATOM 759 C C . THR A 1 102 ? 28.136 -21.265 -20.720 1.00 76.06 102 THR A C 1
ATOM 761 O O . THR A 1 102 ? 29.346 -21.481 -20.706 1.00 76.06 102 THR A O 1
ATOM 764 N N . ALA A 1 103 ? 27.353 -21.735 -21.697 1.00 70.62 103 ALA A N 1
ATOM 765 C CA . ALA A 1 103 ? 27.863 -22.495 -22.837 1.00 70.62 103 ALA A CA 1
ATOM 766 C C . ALA A 1 103 ? 28.776 -21.646 -23.739 1.00 70.62 103 ALA A C 1
ATOM 768 O O . ALA A 1 103 ? 29.814 -22.128 -24.182 1.00 70.62 103 ALA A O 1
ATOM 769 N N . LEU A 1 104 ? 28.439 -20.372 -23.968 1.00 68.75 104 LEU A N 1
ATOM 770 C CA . LEU A 1 104 ? 29.295 -19.441 -24.710 1.00 68.75 104 LEU A CA 1
ATOM 771 C C . LEU A 1 104 ? 30.599 -19.134 -23.961 1.00 68.75 104 LEU A C 1
ATOM 773 O O . LEU A 1 104 ? 31.658 -19.123 -24.583 1.00 68.75 104 LEU A O 1
ATOM 777 N N . ALA A 1 105 ? 30.549 -18.969 -22.636 1.00 67.12 105 ALA A N 1
ATOM 778 C CA . ALA A 1 105 ? 31.742 -18.780 -21.810 1.00 67.12 105 ALA A CA 1
ATOM 779 C C . ALA A 1 105 ? 32.661 -20.017 -21.817 1.00 67.12 105 ALA A C 1
ATOM 781 O O . ALA A 1 105 ? 33.877 -19.878 -21.928 1.00 67.12 105 ALA A O 1
ATOM 782 N N . ALA A 1 106 ? 32.094 -21.228 -21.791 1.00 61.97 106 ALA A N 1
ATOM 783 C CA . ALA A 1 106 ? 32.855 -22.475 -21.898 1.00 61.97 106 ALA A CA 1
ATOM 784 C C . ALA A 1 106 ? 33.516 -22.657 -23.280 1.00 61.97 106 ALA A C 1
ATOM 786 O O . ALA A 1 106 ? 34.592 -23.243 -23.383 1.00 61.97 106 ALA A O 1
ATOM 787 N N . VAL A 1 107 ? 32.908 -22.128 -24.348 1.00 58.91 107 VAL A N 1
ATOM 788 C CA . VAL A 1 107 ? 33.515 -22.097 -25.692 1.00 58.91 107 VAL A CA 1
ATOM 789 C C . VAL A 1 107 ? 34.627 -21.041 -25.780 1.00 58.91 107 VAL A C 1
ATOM 791 O O . VAL A 1 107 ? 35.617 -21.250 -26.481 1.00 58.91 107 VAL A O 1
ATOM 794 N N . GLU A 1 108 ? 34.512 -19.932 -25.044 1.00 53.19 108 GLU A N 1
ATOM 795 C CA . GLU A 1 108 ? 35.527 -18.870 -25.002 1.00 53.19 108 GLU A CA 1
ATOM 796 C C . GLU A 1 108 ? 36.779 -19.267 -24.187 1.00 53.19 108 GLU A C 1
ATOM 798 O O . GLU A 1 108 ? 37.890 -18.836 -24.511 1.00 53.19 108 GLU A O 1
ATOM 803 N N . GLU A 1 109 ? 36.634 -20.147 -23.188 1.00 45.16 109 GLU A N 1
ATOM 804 C CA . GLU A 1 109 ? 37.734 -20.621 -22.329 1.00 45.16 109 GLU A CA 1
ATOM 805 C C . GLU A 1 109 ? 38.671 -21.635 -23.024 1.00 45.16 109 GLU A C 1
ATOM 807 O O . GLU A 1 109 ? 39.847 -21.740 -22.676 1.00 45.16 109 GLU A O 1
ATOM 812 N N . VAL A 1 110 ? 38.214 -22.322 -24.080 1.00 51.81 110 VAL A N 1
ATOM 813 C CA . VAL A 1 110 ? 39.030 -23.298 -24.840 1.00 51.81 110 VAL A CA 1
ATOM 814 C C . VAL A 1 110 ? 40.013 -22.624 -25.818 1.00 51.81 110 VAL A C 1
ATOM 816 O O . VAL A 1 110 ? 40.953 -23.262 -26.291 1.00 51.81 110 VAL A O 1
ATOM 819 N N . VAL A 1 111 ? 39.863 -21.325 -26.114 1.00 53.00 111 VAL A N 1
ATOM 820 C CA . VAL A 1 111 ? 40.620 -20.658 -27.198 1.00 53.00 111 VAL A CA 1
ATOM 821 C C . VAL A 1 111 ? 41.740 -19.727 -26.705 1.00 53.00 111 VAL A C 1
ATOM 823 O O . VAL A 1 111 ? 42.481 -19.178 -27.524 1.00 53.00 111 VAL A O 1
ATOM 826 N N . ARG A 1 112 ? 41.960 -19.540 -25.395 1.00 46.44 112 ARG A N 1
ATOM 827 C CA . ARG A 1 112 ? 43.011 -18.607 -24.932 1.00 46.44 112 ARG A CA 1
ATOM 828 C C . ARG A 1 112 ? 43.898 -19.130 -23.804 1.00 46.44 112 ARG A C 1
ATOM 830 O O . ARG A 1 112 ? 43.581 -19.019 -22.629 1.00 46.44 112 ARG A O 1
ATOM 837 N N . SER A 1 113 ? 45.112 -19.515 -24.193 1.00 36.06 113 SER A N 1
ATOM 838 C CA . SER A 1 113 ? 46.320 -19.517 -23.353 1.00 36.06 113 SER A CA 1
ATOM 839 C C . SER A 1 113 ? 47.420 -18.621 -23.980 1.00 36.06 113 SER A C 1
ATOM 841 O O . SER A 1 113 ? 47.347 -18.317 -25.172 1.00 36.06 113 SER A O 1
ATOM 843 N N . PRO A 1 114 ? 48.408 -18.125 -23.202 1.00 56.53 114 PRO A N 1
ATOM 844 C CA . PRO A 1 114 ? 48.749 -16.696 -23.191 1.00 56.53 114 PRO A CA 1
ATOM 845 C C . PRO A 1 114 ? 50.143 -16.342 -23.744 1.00 56.53 114 PRO A C 1
ATOM 847 O O . PRO A 1 114 ? 51.054 -17.166 -23.741 1.00 56.53 114 PRO A O 1
ATOM 850 N N . LYS A 1 115 ? 50.352 -15.062 -24.091 1.00 33.75 115 LYS A N 1
ATOM 851 C CA . LYS A 1 115 ? 51.664 -14.386 -24.008 1.00 33.75 115 LYS A CA 1
ATOM 852 C C . LYS A 1 115 ? 51.500 -12.863 -23.829 1.00 33.75 115 LYS A C 1
ATOM 854 O O . LYS A 1 115 ? 50.659 -12.282 -24.513 1.00 33.75 115 LYS A O 1
ATOM 859 N N . PRO A 1 116 ? 52.269 -12.213 -22.931 1.00 61.09 116 PRO A N 1
ATOM 860 C CA . PRO A 1 116 ? 52.183 -10.778 -22.672 1.00 61.09 116 PRO A CA 1
ATOM 861 C C . PRO A 1 116 ? 53.326 -10.004 -23.345 1.00 61.09 116 PRO A C 1
ATOM 863 O O . PRO A 1 116 ? 54.460 -10.470 -23.339 1.00 61.09 116 PRO A O 1
ATOM 866 N N . GLU A 1 117 ? 53.075 -8.774 -23.804 1.00 36.97 117 GLU A N 1
ATOM 867 C CA . GLU A 1 117 ? 54.140 -7.768 -23.904 1.00 36.97 117 GLU A CA 1
ATOM 868 C C . GLU A 1 117 ? 53.587 -6.336 -23.805 1.00 36.97 117 GLU A C 1
ATOM 870 O O . GLU A 1 117 ? 52.625 -5.952 -24.468 1.00 36.97 117 GLU A O 1
ATOM 875 N N . ARG A 1 118 ? 54.179 -5.566 -22.887 1.00 46.81 118 ARG A N 1
ATOM 876 C CA . ARG A 1 118 ? 53.892 -4.158 -22.578 1.00 46.81 118 ARG A CA 1
ATOM 877 C C . ARG A 1 118 ? 54.527 -3.250 -23.629 1.00 46.81 118 ARG A C 1
ATOM 879 O O . ARG A 1 118 ? 55.707 -3.436 -23.869 1.00 46.81 118 ARG A O 1
ATOM 886 N N . VAL A 1 119 ? 53.872 -2.144 -24.008 1.00 36.88 119 VAL A N 1
ATOM 887 C CA . VAL A 1 119 ? 54.516 -0.809 -24.042 1.00 36.88 119 VAL A CA 1
ATOM 888 C C . VAL A 1 119 ? 53.484 0.285 -23.731 1.00 36.88 119 VAL A C 1
ATOM 890 O O . VAL A 1 119 ? 52.415 0.370 -24.327 1.00 36.88 119 VAL A O 1
ATOM 893 N N . ILE A 1 120 ? 53.846 1.128 -22.766 1.00 45.69 120 ILE A N 1
ATOM 894 C CA . ILE A 1 120 ? 53.172 2.347 -22.310 1.00 45.69 120 ILE A CA 1
ATOM 895 C C . ILE A 1 120 ? 53.549 3.506 -23.240 1.00 45.69 120 ILE A C 1
ATOM 897 O O . ILE A 1 120 ? 54.738 3.782 -23.362 1.00 45.69 120 ILE A O 1
ATOM 901 N N . VAL A 1 121 ? 52.585 4.277 -23.764 1.00 37.44 121 VAL A N 1
ATOM 902 C CA . VAL A 1 121 ? 52.819 5.689 -24.137 1.00 37.44 121 VAL A CA 1
ATOM 903 C C . VAL A 1 121 ? 51.607 6.559 -23.780 1.00 37.44 121 VAL A C 1
ATOM 905 O O . VAL A 1 121 ? 50.453 6.243 -24.058 1.00 37.44 121 VAL A O 1
ATOM 908 N N . LYS A 1 122 ? 51.928 7.664 -23.106 1.00 40.50 122 LYS A N 1
ATOM 909 C CA . LYS A 1 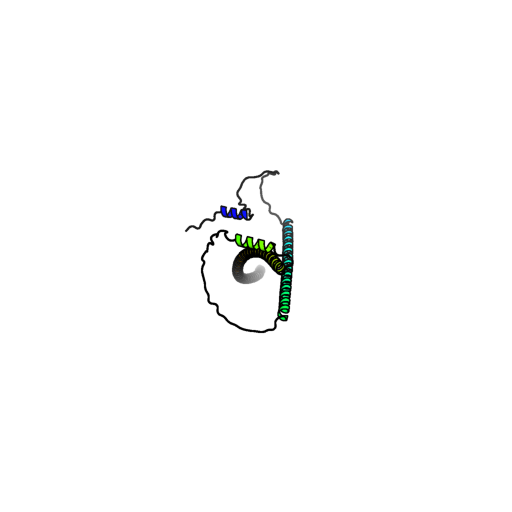122 ? 51.078 8.700 -22.511 1.00 40.50 122 LYS A CA 1
ATOM 910 C C . LYS A 1 122 ? 50.208 9.434 -23.549 1.00 40.50 122 LYS A C 1
ATOM 912 O O . LYS A 1 122 ? 50.701 9.833 -24.597 1.00 40.50 122 LYS A O 1
ATOM 917 N N . LYS A 1 123 ? 48.951 9.731 -23.195 1.00 42.97 123 LYS A N 1
ATOM 918 C CA . LYS A 1 123 ? 48.121 10.766 -23.845 1.00 42.97 123 LYS A CA 1
ATOM 919 C C . LYS A 1 123 ? 48.274 12.098 -23.104 1.00 42.97 123 LYS A C 1
ATOM 921 O O . LYS A 1 123 ? 48.094 12.101 -21.886 1.00 42.97 123 LYS A O 1
ATOM 926 N N . PRO A 1 124 ? 48.438 13.232 -23.803 1.00 43.47 124 PRO A N 1
ATOM 927 C CA . PRO A 1 124 ? 47.937 14.500 -23.319 1.00 43.47 124 PRO A CA 1
ATOM 928 C C . PRO A 1 124 ? 46.648 14.902 -24.042 1.00 43.47 124 PRO A C 1
ATOM 930 O O . PRO A 1 124 ? 46.393 14.604 -25.208 1.00 43.47 124 PRO A O 1
ATOM 933 N N . LYS A 1 125 ? 45.826 15.574 -23.249 1.00 41.38 125 LYS A N 1
ATOM 934 C CA . LYS A 1 125 ? 44.516 16.146 -23.519 1.00 41.38 125 LYS A CA 1
ATOM 935 C C . LYS A 1 125 ? 44.688 17.438 -24.323 1.00 41.38 125 LYS A C 1
ATOM 937 O O . LYS A 1 125 ? 45.422 18.320 -23.896 1.00 41.38 125 LYS A O 1
ATOM 942 N N . GLY A 1 126 ? 43.992 17.554 -25.450 1.00 35.28 126 GLY A N 1
ATOM 943 C CA . GLY A 1 126 ? 43.939 18.769 -26.262 1.00 35.28 126 GLY A CA 1
ATOM 944 C C . GLY A 1 126 ? 42.524 18.993 -26.779 1.00 35.28 126 GLY A C 1
ATOM 945 O O . GLY A 1 126 ? 42.086 18.345 -27.723 1.00 35.28 126 GLY A O 1
ATOM 946 N N . THR A 1 127 ? 41.791 19.885 -26.122 1.00 40.16 127 THR A N 1
ATOM 947 C CA . THR A 1 127 ? 40.502 20.413 -26.573 1.00 40.16 127 THR A CA 1
ATOM 948 C C . THR A 1 127 ? 40.749 21.513 -27.601 1.00 40.16 127 THR A C 1
ATOM 950 O O . THR A 1 127 ? 41.254 22.573 -27.236 1.00 40.16 127 THR A O 1
ATOM 953 N N . ALA A 1 128 ? 40.364 21.296 -28.859 1.00 37.56 128 ALA A N 1
ATOM 954 C CA . ALA A 1 128 ? 40.311 22.345 -29.874 1.00 37.56 128 ALA A CA 1
ATOM 955 C C . ALA A 1 128 ? 38.879 22.485 -30.404 1.00 37.56 128 ALA A C 1
ATOM 957 O O . ALA A 1 128 ? 38.264 21.539 -30.895 1.00 37.56 128 ALA A O 1
ATOM 958 N N . LYS A 1 129 ? 38.355 23.697 -30.231 1.00 38.62 129 LYS A N 1
ATOM 959 C CA . LYS A 1 129 ? 37.031 24.183 -30.612 1.00 38.62 129 LYS A CA 1
ATOM 960 C C . LYS A 1 129 ? 37.057 24.602 -32.090 1.00 38.62 129 LYS A C 1
ATOM 962 O O . LYS A 1 129 ? 37.936 25.349 -32.497 1.00 38.62 129 LYS A O 1
ATOM 967 N N . VAL A 1 130 ? 36.081 24.097 -32.842 1.00 40.69 130 VAL A N 1
ATOM 968 C CA . VAL A 1 130 ? 35.355 24.683 -33.988 1.00 40.69 130 VAL A CA 1
ATOM 969 C C . VAL A 1 130 ? 36.032 25.823 -34.772 1.00 40.69 130 VAL A C 1
ATOM 971 O O . VAL A 1 130 ? 36.135 26.950 -34.295 1.00 40.69 130 VAL A O 1
ATOM 974 N N . ARG A 1 131 ? 36.297 25.566 -36.061 1.00 36.94 131 ARG A N 1
ATOM 975 C CA . ARG A 1 131 ? 36.336 26.582 -37.126 1.00 36.94 131 ARG A CA 1
ATOM 976 C C . ARG A 1 131 ? 35.562 26.044 -38.343 1.00 36.94 131 ARG A C 1
ATOM 978 O O . ARG A 1 131 ? 35.864 24.932 -38.774 1.00 36.94 131 ARG A O 1
ATOM 985 N N . PRO A 1 132 ? 34.584 26.772 -38.908 1.00 44.97 132 PRO A N 1
ATOM 986 C CA . PRO A 1 132 ? 33.947 26.379 -40.157 1.00 44.97 132 PRO A CA 1
ATOM 987 C C . PRO A 1 132 ? 34.842 26.815 -41.324 1.00 44.97 132 PRO A C 1
ATOM 989 O O . PRO A 1 132 ? 35.199 27.987 -41.427 1.00 44.97 132 PRO A O 1
ATOM 992 N N . SER A 1 133 ? 35.228 25.881 -42.193 1.00 35.75 133 SER A N 1
ATOM 993 C CA . SER A 1 133 ? 35.816 26.213 -43.495 1.00 35.75 133 SER A CA 1
ATOM 994 C C . SER A 1 133 ? 34.784 25.950 -44.577 1.00 35.75 133 SER A C 1
ATOM 996 O O . SER A 1 133 ? 34.467 24.805 -44.890 1.00 35.75 133 SER A O 1
ATOM 998 N N . ALA A 1 134 ? 34.259 27.041 -45.127 1.00 41.94 134 ALA A N 1
ATOM 999 C CA . ALA A 1 134 ? 33.612 27.054 -46.422 1.00 41.94 134 ALA A CA 1
ATOM 1000 C C . ALA A 1 134 ? 34.663 26.693 -47.483 1.00 41.94 134 ALA A C 1
ATOM 1002 O O . ALA A 1 134 ? 35.579 27.472 -47.744 1.00 41.94 134 ALA A O 1
ATOM 1003 N N . LEU A 1 135 ? 34.541 25.510 -48.084 1.00 38.28 135 LEU A N 1
ATOM 1004 C CA . LEU A 1 135 ? 35.217 25.217 -49.342 1.00 38.28 135 LEU A CA 1
ATOM 1005 C C . LEU A 1 135 ? 34.331 25.726 -50.470 1.00 38.28 135 LEU A C 1
ATOM 1007 O O . LEU A 1 135 ? 33.360 25.102 -50.892 1.00 38.28 135 LEU A O 1
ATOM 1011 N N . VAL A 1 136 ? 34.695 26.930 -50.890 1.00 35.25 136 VAL A N 1
ATOM 1012 C CA . VAL A 1 136 ? 34.370 27.538 -52.169 1.00 35.25 136 VAL A CA 1
ATOM 1013 C C . VAL A 1 136 ? 34.579 26.512 -53.285 1.00 35.25 136 VAL A C 1
ATOM 1015 O O . VAL A 1 136 ? 35.639 25.899 -53.406 1.00 35.25 136 VAL A O 1
ATOM 1018 N N . SER A 1 137 ? 33.536 26.347 -54.093 1.00 43.62 137 SER A N 1
ATOM 1019 C CA . SER A 1 137 ? 33.550 25.703 -55.403 1.00 43.62 137 SER A CA 1
ATOM 1020 C C . SER A 1 137 ? 34.709 26.243 -56.249 1.00 43.62 137 SER A C 1
ATOM 1022 O O . SER A 1 137 ? 34.652 27.374 -56.731 1.00 43.62 137 SER A O 1
ATOM 1024 N N . ALA A 1 138 ? 35.748 25.431 -56.447 1.00 37.09 138 ALA A N 1
ATOM 1025 C CA . ALA A 1 138 ? 36.783 25.691 -57.43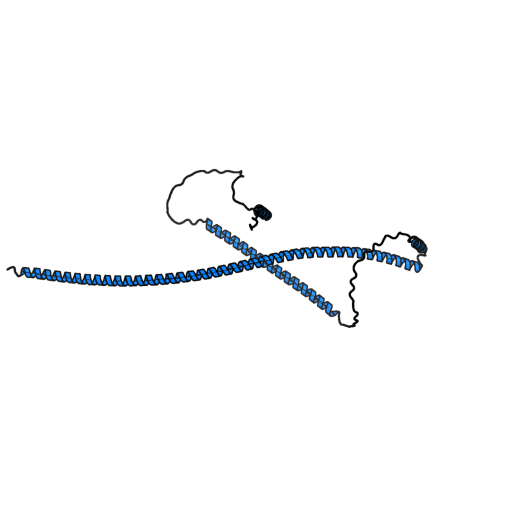9 1.00 37.09 138 ALA A CA 1
ATOM 1026 C C . ALA A 1 138 ? 36.305 25.228 -58.833 1.00 37.09 138 ALA A C 1
ATOM 1028 O O . ALA A 1 138 ? 35.659 24.182 -58.941 1.00 37.09 138 ALA A O 1
ATOM 1029 N N . PRO A 1 139 ? 36.605 25.984 -59.903 1.00 42.12 139 PRO A N 1
ATOM 1030 C CA . PRO A 1 139 ? 36.110 25.704 -61.240 1.00 42.12 139 PRO A CA 1
ATOM 1031 C C . PRO A 1 139 ? 36.826 24.506 -61.871 1.00 42.12 139 PRO A C 1
ATOM 1033 O O . PRO A 1 139 ? 38.036 24.314 -61.757 1.00 42.12 139 PRO A O 1
ATOM 1036 N N . THR A 1 140 ? 36.041 23.728 -62.602 1.00 52.22 140 THR A N 1
ATOM 1037 C CA . THR A 1 140 ? 36.414 22.630 -63.491 1.00 52.22 140 THR A CA 1
ATOM 1038 C C . THR A 1 140 ? 37.366 23.091 -64.605 1.00 52.22 140 THR A C 1
ATOM 1040 O O . THR A 1 140 ? 36.966 23.339 -65.738 1.00 52.22 140 THR A O 1
ATOM 1043 N N . ARG A 1 141 ? 38.667 23.180 -64.321 1.00 50.53 141 ARG A N 1
ATOM 1044 C CA . ARG A 1 141 ? 39.715 23.339 -65.347 1.00 50.53 141 ARG A CA 1
ATOM 1045 C C . ARG A 1 141 ? 40.872 22.387 -65.058 1.00 50.53 141 ARG A C 1
ATOM 1047 O O . ARG A 1 141 ? 41.885 22.756 -64.486 1.00 50.53 141 ARG A O 1
ATOM 1054 N N . GLY A 1 142 ? 40.684 21.126 -65.435 1.00 47.62 142 GLY A N 1
ATOM 1055 C CA . GLY A 1 142 ? 41.711 20.087 -65.283 1.00 47.62 142 GLY A CA 1
ATOM 1056 C C . GLY A 1 142 ? 41.378 18.734 -65.913 1.00 47.62 142 GLY A C 1
ATOM 1057 O O . GLY A 1 142 ? 42.263 17.901 -66.069 1.00 47.62 142 GLY A O 1
ATOM 1058 N N . LEU A 1 143 ? 40.134 18.507 -66.348 1.00 49.56 143 LEU A N 1
ATOM 1059 C CA . LEU A 1 143 ? 39.721 17.222 -66.927 1.00 49.56 143 LEU A CA 1
ATOM 1060 C C . LEU A 1 143 ? 40.331 16.955 -68.317 1.00 49.56 143 LEU A C 1
ATOM 1062 O O . LEU A 1 143 ? 40.440 15.805 -68.729 1.00 49.56 143 LEU A O 1
ATOM 1066 N N . SER A 1 144 ? 40.792 17.985 -69.032 1.00 45.56 144 SER A N 1
ATOM 1067 C CA . SER A 1 144 ? 41.240 17.853 -70.426 1.00 45.56 144 SER A CA 1
ATOM 1068 C C . SER A 1 144 ? 42.571 17.108 -70.607 1.00 45.56 144 SER A C 1
ATOM 1070 O O . SER A 1 144 ? 42.802 16.558 -71.680 1.00 45.56 144 SER A O 1
ATOM 1072 N N . ALA A 1 145 ? 43.442 17.051 -69.592 1.00 50.00 145 ALA A N 1
ATOM 1073 C CA . ALA A 1 145 ? 44.690 16.278 -69.663 1.00 50.00 145 ALA A CA 1
ATOM 1074 C C . ALA A 1 145 ? 44.461 14.781 -69.379 1.00 50.00 145 ALA A C 1
ATOM 1076 O O . ALA A 1 145 ? 45.071 13.925 -70.017 1.00 50.00 145 ALA A O 1
ATOM 1077 N N . ALA A 1 146 ? 43.518 14.461 -68.487 1.00 51.41 146 ALA A N 1
ATOM 1078 C CA . ALA A 1 146 ? 43.119 13.085 -68.199 1.00 51.41 146 ALA A CA 1
ATOM 1079 C C . ALA A 1 146 ? 42.373 12.438 -69.380 1.00 51.41 146 ALA A C 1
ATOM 1081 O O . ALA A 1 146 ? 42.581 11.260 -69.659 1.00 51.41 146 ALA A O 1
ATOM 1082 N N . VAL A 1 147 ? 41.571 13.210 -70.128 1.00 52.62 147 VAL A N 1
ATOM 1083 C CA . VAL A 1 147 ? 40.854 12.706 -71.317 1.00 52.62 147 VAL A CA 1
ATOM 1084 C C . VAL A 1 147 ? 41.811 12.315 -72.450 1.00 52.62 147 VAL A C 1
ATOM 1086 O O . VAL A 1 147 ? 41.640 11.250 -73.036 1.00 52.62 147 VAL A O 1
ATOM 1089 N N . ARG A 1 148 ? 42.871 13.099 -72.706 1.00 52.75 148 ARG A N 1
ATOM 1090 C CA . ARG A 1 148 ? 43.878 12.753 -73.733 1.00 52.75 148 ARG A CA 1
ATOM 1091 C C . ARG A 1 148 ? 44.707 11.521 -73.351 1.00 52.75 148 ARG A C 1
ATOM 1093 O O . ARG A 1 148 ? 45.068 10.732 -74.217 1.00 52.75 148 ARG A O 1
ATOM 1100 N N . SER A 1 149 ? 44.962 11.323 -72.056 1.00 52.62 149 SER A N 1
ATOM 1101 C CA . SER A 1 149 ? 45.625 10.114 -71.551 1.00 52.62 149 SER A CA 1
ATOM 1102 C C . SER A 1 149 ? 44.707 8.883 -71.640 1.00 52.62 149 SER A C 1
ATOM 1104 O O . SER A 1 149 ? 45.148 7.800 -72.007 1.00 52.62 149 SER A O 1
ATOM 1106 N N . ALA A 1 150 ? 43.399 9.046 -71.411 1.00 57.62 150 ALA A N 1
ATOM 1107 C CA . ALA A 1 150 ? 42.417 7.967 -71.536 1.00 57.62 150 ALA A CA 1
ATOM 1108 C C . ALA A 1 150 ? 42.242 7.460 -72.982 1.00 57.62 150 ALA A C 1
ATOM 1110 O O . ALA A 1 150 ? 41.963 6.278 -73.182 1.00 57.62 150 ALA A O 1
ATOM 1111 N N . GLU A 1 151 ? 42.421 8.324 -73.984 1.00 55.66 151 GLU A N 1
ATOM 1112 C CA . GLU A 1 151 ? 42.398 7.950 -75.405 1.00 55.66 151 GLU A CA 1
ATOM 1113 C C . GLU A 1 151 ? 43.623 7.125 -75.822 1.00 55.66 151 GLU A C 1
ATOM 1115 O O . GLU A 1 151 ? 43.468 6.125 -76.519 1.00 55.66 151 GLU A O 1
ATOM 1120 N N . HIS A 1 152 ? 44.815 7.446 -75.310 1.00 58.22 152 HIS A N 1
ATOM 1121 C CA . HIS A 1 152 ? 46.030 6.653 -75.548 1.00 58.22 152 HIS A CA 1
ATOM 1122 C C . HIS A 1 152 ? 45.980 5.261 -74.885 1.00 58.22 152 HIS A C 1
ATOM 1124 O O . HIS A 1 152 ? 46.587 4.301 -75.351 1.00 58.22 152 HIS A O 1
ATOM 1130 N N . MET A 1 153 ? 45.183 5.121 -73.824 1.00 54.81 153 MET A N 1
ATOM 1131 C CA . MET A 1 153 ? 44.945 3.852 -73.126 1.00 54.81 153 MET A CA 1
ATOM 1132 C C . MET A 1 153 ? 43.918 2.958 -73.836 1.00 54.81 153 MET A C 1
ATOM 1134 O O . MET A 1 153 ? 43.767 1.793 -73.472 1.00 54.81 153 MET A O 1
A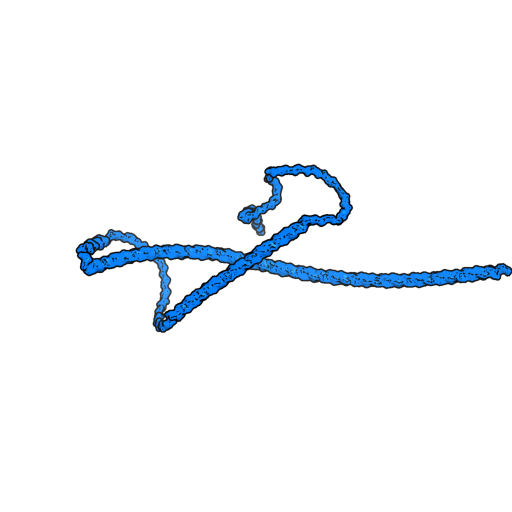TOM 1138 N N . ARG A 1 154 ? 43.199 3.484 -74.840 1.00 62.97 154 ARG A N 1
ATOM 1139 C CA . ARG A 1 154 ? 42.282 2.715 -75.703 1.00 62.97 154 ARG A CA 1
ATOM 1140 C C . ARG A 1 154 ? 42.978 2.115 -76.927 1.00 62.97 154 ARG A C 1
ATOM 1142 O O . ARG A 1 154 ? 42.424 1.201 -77.524 1.00 62.97 154 ARG A O 1
ATOM 1149 N N . SER A 1 155 ? 44.172 2.595 -77.286 1.00 62.22 155 SER A N 1
ATOM 1150 C CA . SER A 1 155 ? 44.968 2.091 -78.417 1.00 62.22 155 SER A CA 1
ATOM 1151 C C . SER A 1 155 ? 45.974 0.994 -78.042 1.00 62.22 155 SER A C 1
ATOM 1153 O O . SER A 1 155 ? 46.760 0.575 -78.889 1.00 62.22 155 SER A O 1
ATOM 1155 N N . ILE A 1 156 ? 45.985 0.531 -76.787 1.00 62.81 156 ILE A N 1
ATOM 1156 C CA . ILE A 1 156 ? 46.883 -0.537 -76.325 1.00 62.81 156 ILE A CA 1
ATOM 1157 C C . ILE A 1 156 ? 46.319 -1.897 -76.786 1.00 62.81 156 ILE A C 1
ATOM 1159 O O . ILE A 1 156 ? 45.164 -2.196 -76.478 1.00 62.81 156 ILE A O 1
ATOM 1163 N N . PRO A 1 157 ? 47.095 -2.746 -77.491 1.00 65.94 157 PRO A N 1
ATOM 1164 C CA . PRO A 1 157 ? 46.634 -4.064 -77.921 1.00 65.94 157 PRO A CA 1
ATOM 1165 C C . PRO A 1 157 ? 46.210 -4.936 -76.731 1.00 65.94 157 PRO A C 1
ATOM 1167 O O . PRO A 1 157 ? 46.921 -5.024 -75.724 1.00 65.94 157 PRO A O 1
ATOM 1170 N N . ALA A 1 158 ? 45.067 -5.613 -76.877 1.00 64.88 158 ALA A N 1
ATOM 1171 C CA . ALA A 1 158 ? 44.349 -6.305 -75.800 1.00 64.88 158 ALA A CA 1
ATOM 1172 C C . ALA A 1 158 ? 45.143 -7.416 -75.079 1.00 64.88 158 ALA A C 1
ATOM 1174 O O . ALA A 1 158 ? 44.770 -7.824 -73.987 1.00 64.88 158 ALA A O 1
ATOM 1175 N N . HIS A 1 159 ? 46.238 -7.890 -75.672 1.00 67.12 159 HIS A N 1
ATOM 1176 C CA . HIS A 1 159 ? 47.052 -9.024 -75.217 1.00 67.12 159 HIS A CA 1
ATOM 1177 C C . HIS A 1 159 ? 48.411 -8.606 -74.632 1.00 67.12 159 HIS A C 1
ATOM 1179 O O . HIS A 1 159 ? 49.282 -9.442 -74.403 1.00 67.12 159 HIS A O 1
ATOM 1185 N N . THR A 1 160 ? 48.618 -7.311 -74.385 1.00 77.00 160 THR A N 1
ATOM 1186 C CA . THR A 1 160 ? 49.821 -6.833 -73.694 1.00 77.00 160 THR A CA 1
ATOM 1187 C C . THR A 1 160 ? 49.649 -6.921 -72.172 1.00 77.00 160 THR A C 1
ATOM 1189 O O . THR A 1 160 ? 48.548 -6.702 -71.660 1.00 77.00 160 THR A O 1
ATOM 1192 N N . PRO A 1 161 ? 50.723 -7.174 -71.405 1.00 82.00 161 PRO A N 1
ATOM 1193 C CA . PRO A 1 161 ? 50.653 -7.207 -69.941 1.00 82.00 161 PRO A CA 1
ATOM 1194 C C . PRO A 1 161 ? 50.141 -5.884 -69.343 1.00 82.00 161 PRO A C 1
ATOM 1196 O O . PRO A 1 161 ? 49.449 -5.895 -68.328 1.00 82.00 161 PRO A O 1
ATOM 1199 N N . LEU A 1 162 ? 50.398 -4.749 -70.006 1.00 83.75 162 LEU A N 1
ATOM 1200 C CA . LEU A 1 162 ? 49.864 -3.442 -69.618 1.00 83.75 162 LEU A CA 1
ATOM 1201 C C . LEU A 1 162 ? 48.334 -3.372 -69.767 1.00 83.75 162 LEU A C 1
ATOM 1203 O O . LEU A 1 162 ? 47.670 -2.854 -68.877 1.00 83.75 162 LEU A O 1
ATOM 1207 N N . SER A 1 163 ? 47.760 -3.938 -70.836 1.00 82.50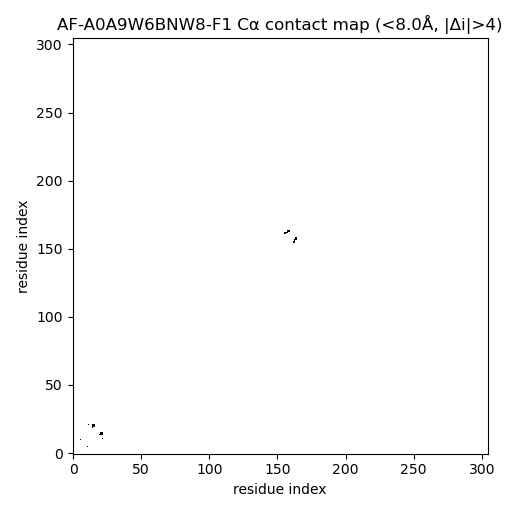 163 SER A N 1
ATOM 1208 C CA . SER A 1 163 ? 46.301 -4.031 -71.014 1.00 82.50 163 SER A CA 1
ATOM 1209 C C . SER A 1 163 ? 45.635 -4.770 -69.848 1.00 82.50 163 SER A C 1
ATOM 1211 O O . SER A 1 163 ? 44.643 -4.288 -69.303 1.00 82.50 163 SER A O 1
ATOM 1213 N N . ASN A 1 164 ? 46.229 -5.877 -69.390 1.00 85.44 164 ASN A N 1
ATOM 1214 C CA . ASN A 1 164 ? 45.711 -6.639 -68.250 1.00 85.44 164 ASN A CA 1
ATOM 1215 C C . ASN A 1 164 ? 45.770 -5.847 -66.938 1.00 85.44 164 ASN A C 1
ATOM 1217 O O . ASN A 1 164 ? 44.796 -5.845 -66.193 1.00 85.44 164 ASN A O 1
ATOM 1221 N N . VAL A 1 165 ? 46.867 -5.131 -66.667 1.00 89.69 165 VAL A N 1
ATOM 1222 C CA . VAL A 1 165 ? 46.978 -4.282 -65.464 1.00 89.69 165 VAL A CA 1
ATOM 1223 C C . VAL A 1 165 ? 45.940 -3.156 -65.485 1.00 89.69 165 VAL A C 1
ATOM 1225 O O . VAL A 1 165 ? 45.348 -2.833 -64.457 1.00 89.69 165 VAL A O 1
ATOM 1228 N N . LEU A 1 166 ? 45.664 -2.575 -66.654 1.00 88.62 166 LEU A N 1
ATOM 1229 C CA . LEU A 1 166 ? 44.653 -1.525 -66.796 1.00 88.62 166 LEU A CA 1
ATOM 1230 C C . LEU A 1 166 ? 43.223 -2.053 -66.714 1.00 88.62 166 LEU A C 1
ATOM 1232 O O . LEU A 1 166 ? 42.356 -1.359 -66.182 1.00 88.62 166 LEU A O 1
ATOM 1236 N N . ALA A 1 167 ? 42.974 -3.262 -67.213 1.00 87.38 167 ALA A N 1
ATOM 1237 C CA . ALA A 1 167 ? 41.708 -3.956 -67.015 1.00 87.38 167 ALA A CA 1
ATOM 1238 C C . ALA A 1 167 ? 41.482 -4.247 -65.524 1.00 87.38 167 ALA A C 1
ATOM 1240 O O . ALA A 1 167 ? 40.468 -3.822 -64.979 1.00 87.38 167 ALA A O 1
ATOM 1241 N N . GLN A 1 168 ? 42.472 -4.827 -64.838 1.00 90.81 168 GLN A N 1
ATOM 1242 C CA . GLN A 1 168 ? 42.427 -5.086 -63.394 1.00 90.81 168 GLN A CA 1
ATOM 1243 C C . GLN A 1 168 ? 42.235 -3.808 -62.576 1.00 90.81 168 GLN A C 1
ATOM 1245 O O . GLN A 1 168 ? 41.474 -3.799 -61.614 1.00 90.81 168 GLN A O 1
ATOM 1250 N N . TYR A 1 169 ? 42.884 -2.706 -62.960 1.00 92.62 169 TYR A N 1
ATOM 1251 C CA . TYR A 1 169 ? 42.686 -1.420 -62.296 1.00 92.62 169 TYR A CA 1
ATOM 1252 C C . TYR A 1 169 ? 41.248 -0.911 -62.455 1.00 92.62 169 TYR A C 1
ATOM 1254 O O . TYR A 1 169 ? 40.641 -0.491 -61.474 1.00 92.62 169 TYR A O 1
ATOM 1262 N N . LYS A 1 170 ? 40.674 -0.989 -63.662 1.00 92.44 170 LYS A N 1
ATOM 1263 C CA . LYS A 1 170 ? 39.275 -0.597 -63.909 1.00 92.44 170 LYS A CA 1
ATOM 1264 C C . LYS A 1 170 ? 38.285 -1.500 -63.172 1.00 92.44 170 LYS A C 1
ATOM 1266 O O . LYS A 1 170 ? 37.298 -1.006 -62.634 1.00 92.44 170 LYS A O 1
ATOM 1271 N N . GLU A 1 171 ? 38.547 -2.803 -63.124 1.00 93.00 171 GLU A N 1
ATOM 1272 C CA . GLU A 1 171 ? 37.756 -3.765 -62.351 1.00 93.00 171 GLU A CA 1
ATOM 1273 C C . GLU A 1 171 ? 37.834 -3.473 -60.849 1.00 93.00 171 GLU A C 1
ATOM 1275 O O . GLU A 1 171 ? 36.803 -3.441 -60.179 1.00 93.00 171 GLU A O 1
ATOM 1280 N N . ALA A 1 172 ? 39.025 -3.175 -60.323 1.00 94.75 172 ALA A N 1
ATOM 1281 C CA . ALA A 1 172 ? 39.218 -2.779 -58.931 1.00 94.75 172 ALA A CA 1
ATOM 1282 C C . ALA A 1 172 ? 38.542 -1.435 -58.610 1.00 94.75 172 ALA A C 1
ATOM 1284 O O . ALA A 1 172 ? 37.954 -1.282 -57.539 1.00 94.75 172 ALA A O 1
ATOM 1285 N N . GLU A 1 173 ? 38.571 -0.471 -59.533 1.00 94.81 173 GLU A N 1
ATOM 1286 C CA . GLU A 1 173 ? 37.868 0.808 -59.395 1.00 94.81 173 GLU A CA 1
ATOM 1287 C C . GLU A 1 173 ? 36.344 0.607 -59.361 1.00 94.81 173 GLU A C 1
ATOM 1289 O O . GLU A 1 173 ? 35.661 1.166 -58.496 1.00 94.81 173 GLU A O 1
ATOM 1294 N N . ALA A 1 174 ? 35.809 -0.246 -60.241 1.00 94.94 174 ALA A N 1
ATOM 1295 C CA . ALA A 1 174 ? 34.397 -0.615 -60.243 1.00 94.94 174 ALA A CA 1
ATOM 1296 C C . ALA A 1 174 ? 34.003 -1.360 -58.955 1.00 94.94 174 ALA A C 1
ATOM 1298 O O . ALA A 1 174 ? 33.002 -1.010 -58.324 1.00 94.94 174 ALA A O 1
ATOM 1299 N N . ALA A 1 175 ? 34.811 -2.329 -58.515 1.00 95.69 175 ALA A N 1
ATOM 1300 C CA . ALA A 1 175 ? 34.606 -3.055 -57.263 1.00 95.69 175 ALA A CA 1
ATOM 1301 C C . ALA A 1 175 ? 34.604 -2.104 -56.056 1.00 95.69 175 ALA A C 1
ATOM 1303 O O . ALA A 1 175 ? 33.685 -2.144 -55.236 1.00 95.69 175 ALA A O 1
ATOM 1304 N N . TRP A 1 176 ? 35.552 -1.164 -55.997 1.00 96.88 176 TRP A N 1
ATOM 1305 C CA . TRP A 1 176 ? 35.592 -0.141 -54.953 1.00 96.88 176 TRP A CA 1
ATOM 1306 C C . TRP A 1 176 ? 34.356 0.763 -54.973 1.00 96.88 176 TRP A C 1
ATOM 1308 O O . TRP A 1 176 ? 33.792 1.069 -53.919 1.00 96.88 176 TRP A O 1
ATOM 1318 N N . ALA A 1 177 ? 33.890 1.184 -56.152 1.00 96.94 177 ALA A N 1
ATOM 1319 C CA . ALA A 1 177 ? 32.674 1.982 -56.275 1.00 96.94 177 ALA A CA 1
ATOM 1320 C C . ALA A 1 177 ? 31.430 1.216 -55.783 1.00 96.94 177 ALA A C 1
ATOM 1322 O O . ALA A 1 177 ? 30.601 1.792 -55.065 1.00 96.94 177 ALA A O 1
ATOM 1323 N N . HIS A 1 178 ? 31.323 -0.077 -56.105 1.00 96.75 178 HIS A N 1
ATOM 1324 C CA . HIS A 1 178 ? 30.254 -0.954 -55.625 1.00 96.75 178 HIS A CA 1
ATOM 1325 C C . HIS A 1 178 ? 30.295 -1.143 -54.106 1.00 96.75 178 HIS A C 1
ATOM 1327 O O . HIS A 1 178 ? 29.270 -0.948 -53.447 1.00 96.75 178 HIS A O 1
ATOM 1333 N N . ASP A 1 179 ? 31.463 -1.434 -53.533 1.00 97.12 179 ASP A N 1
ATOM 1334 C CA . ASP A 1 179 ? 31.639 -1.578 -52.085 1.00 97.12 179 ASP A CA 1
ATOM 1335 C C . ASP A 1 179 ? 31.338 -0.272 -51.348 1.00 97.12 179 ASP A C 1
ATOM 1337 O O . ASP A 1 179 ? 30.631 -0.262 -50.341 1.00 97.12 179 ASP A O 1
ATOM 1341 N N . LYS A 1 180 ? 31.782 0.867 -51.884 1.00 97.62 180 LYS A N 1
ATOM 1342 C CA . LYS A 1 180 ? 31.470 2.188 -51.331 1.00 97.62 180 LYS A CA 1
ATOM 1343 C C . LYS A 1 180 ? 29.970 2.483 -51.373 1.00 97.62 180 LYS A C 1
ATOM 1345 O O . LYS A 1 180 ? 29.438 3.103 -50.451 1.00 97.62 180 LYS A O 1
ATOM 1350 N N . ALA A 1 181 ? 29.274 2.077 -52.435 1.00 97.06 181 ALA A N 1
ATOM 1351 C CA . ALA A 1 181 ? 27.821 2.195 -52.518 1.00 97.06 181 ALA A CA 1
ATOM 1352 C C . ALA A 1 181 ? 27.116 1.256 -51.525 1.00 97.06 181 ALA A C 1
ATOM 1354 O O . ALA A 1 181 ? 26.150 1.681 -50.891 1.00 97.06 181 ALA A O 1
ATOM 1355 N N . ARG A 1 182 ? 27.621 0.027 -51.343 1.00 98.19 182 ARG A N 1
ATOM 1356 C CA . ARG A 1 182 ? 27.133 -0.927 -50.336 1.00 98.19 182 ARG A CA 1
ATOM 1357 C C . ARG A 1 182 ? 27.275 -0.359 -48.927 1.00 98.19 182 ARG A C 1
ATOM 1359 O O . ARG A 1 182 ? 26.266 -0.158 -48.269 1.00 98.19 182 ARG A O 1
ATOM 1366 N N . LEU A 1 183 ? 28.477 0.059 -48.536 1.00 98.00 183 LEU A N 1
ATOM 1367 C CA . LEU A 1 183 ? 28.743 0.634 -47.213 1.00 98.00 183 LEU A CA 1
ATOM 1368 C C . LEU A 1 183 ? 27.893 1.875 -46.914 1.00 98.00 183 LEU A C 1
ATOM 1370 O O . LEU A 1 183 ? 27.498 2.095 -45.773 1.00 98.00 183 LEU A O 1
ATOM 1374 N N . ARG A 1 184 ? 27.577 2.699 -47.922 1.00 98.00 184 ARG A N 1
ATOM 1375 C CA . ARG A 1 184 ? 26.652 3.830 -47.739 1.00 98.00 184 ARG A CA 1
ATOM 1376 C C . ARG A 1 184 ? 25.222 3.380 -47.460 1.00 98.00 184 ARG A C 1
ATOM 1378 O O . ARG A 1 184 ? 24.562 4.019 -46.646 1.00 98.00 184 ARG A O 1
ATOM 1385 N N . ARG A 1 185 ? 24.741 2.326 -48.127 1.00 97.62 185 ARG A N 1
ATOM 1386 C CA . ARG A 1 185 ? 23.421 1.744 -47.840 1.00 97.62 185 ARG A CA 1
ATOM 1387 C C . ARG A 1 185 ? 23.403 1.152 -46.436 1.00 97.62 185 ARG A C 1
ATOM 1389 O O . ARG A 1 185 ? 22.554 1.553 -45.646 1.00 97.62 185 ARG A O 1
ATOM 1396 N N . ASP A 1 186 ? 24.401 0.343 -46.101 1.00 97.38 186 ASP A N 1
ATOM 1397 C CA . ASP A 1 186 ? 24.520 -0.298 -44.789 1.00 97.38 186 ASP A CA 1
ATOM 1398 C C . ASP A 1 186 ? 24.578 0.753 -43.665 1.00 97.38 186 ASP A C 1
ATOM 1400 O O . ASP A 1 186 ? 23.836 0.670 -42.690 1.00 97.38 186 ASP A O 1
ATOM 1404 N N . ALA A 1 187 ? 25.356 1.829 -43.834 1.00 97.69 187 ALA A N 1
ATOM 1405 C CA . ALA A 1 187 ? 25.422 2.923 -42.862 1.00 97.69 187 ALA A CA 1
ATOM 1406 C C . ALA A 1 187 ? 24.084 3.666 -42.684 1.00 97.69 187 ALA A C 1
ATOM 1408 O O . ALA A 1 187 ? 23.783 4.154 -41.591 1.00 97.69 187 ALA A O 1
ATOM 1409 N N . LEU A 1 188 ? 23.273 3.791 -43.741 1.00 97.75 188 LEU A N 1
ATOM 1410 C CA . LEU A 1 188 ? 21.933 4.373 -43.639 1.00 97.75 188 LEU A CA 1
ATOM 1411 C C . LEU A 1 188 ? 20.958 3.424 -42.938 1.00 97.75 188 LEU A C 1
ATOM 1413 O O . LEU A 1 188 ? 20.116 3.890 -42.171 1.00 97.75 188 LEU A O 1
ATOM 1417 N N . GLU A 1 189 ? 21.058 2.119 -43.182 1.00 97.69 189 GLU A N 1
ATOM 1418 C CA . GLU A 1 189 ? 20.255 1.114 -42.485 1.00 97.69 189 GLU A CA 1
ATOM 1419 C C . GLU A 1 189 ? 20.584 1.056 -40.996 1.00 97.69 189 GLU A C 1
ATOM 1421 O O . GLU A 1 189 ? 19.667 1.111 -40.179 1.00 97.69 189 GLU A O 1
ATOM 1426 N N . GLU A 1 190 ? 21.866 1.061 -40.629 1.00 97.06 190 GLU A N 1
ATOM 1427 C CA . GLU A 1 190 ? 22.288 1.102 -39.227 1.00 97.06 190 GLU A CA 1
ATOM 1428 C C . GLU A 1 190 ? 21.816 2.375 -38.521 1.00 97.06 190 GLU A C 1
ATOM 1430 O O . GLU A 1 190 ? 21.305 2.315 -37.406 1.00 97.06 190 GLU A O 1
ATOM 1435 N N . ARG A 1 191 ? 21.857 3.537 -39.189 1.00 97.88 191 ARG A N 1
ATOM 1436 C CA . ARG A 1 191 ? 21.265 4.769 -38.634 1.00 97.88 191 ARG A CA 1
ATOM 1437 C C . ARG A 1 191 ? 19.758 4.651 -38.422 1.00 97.88 191 ARG A C 1
ATOM 1439 O O . ARG A 1 191 ? 19.243 5.162 -37.432 1.00 97.88 191 ARG A O 1
ATOM 1446 N N . LYS A 1 192 ? 19.032 3.986 -39.326 1.00 98.25 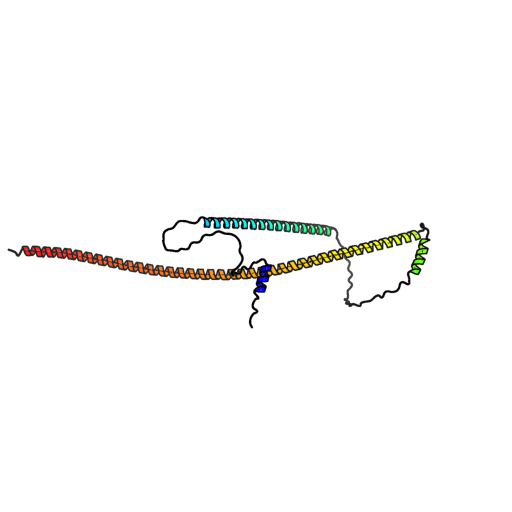192 LYS A N 1
ATOM 1447 C CA . LYS A 1 192 ? 17.591 3.732 -39.150 1.00 98.25 192 LYS A CA 1
ATOM 1448 C C . LYS A 1 192 ? 17.333 2.783 -37.978 1.00 98.25 192 LYS A C 1
ATOM 1450 O O . LYS A 1 192 ? 16.424 3.051 -37.194 1.00 98.25 192 LYS A O 1
ATOM 1455 N N . ARG A 1 193 ? 18.133 1.718 -37.836 1.00 97.94 193 ARG A N 1
ATOM 1456 C CA . ARG A 1 193 ? 18.066 0.777 -36.704 1.00 97.94 193 ARG A CA 1
ATOM 1457 C C . ARG A 1 193 ? 18.347 1.496 -35.382 1.00 97.94 193 ARG A C 1
ATOM 1459 O O . ARG A 1 193 ? 17.532 1.400 -34.470 1.00 97.94 193 ARG A O 1
ATOM 1466 N N . ALA A 1 194 ? 19.407 2.301 -35.318 1.00 97.44 194 ALA A N 1
ATOM 1467 C CA . ALA A 1 194 ? 19.743 3.114 -34.150 1.00 97.44 194 ALA A CA 1
ATOM 1468 C C . ALA A 1 194 ? 18.608 4.083 -33.778 1.00 97.44 194 ALA A C 1
ATOM 1470 O O . ALA A 1 194 ? 18.145 4.073 -32.642 1.00 97.44 194 ALA A O 1
ATOM 1471 N N . ASN A 1 195 ? 18.073 4.838 -34.744 1.00 98.19 195 ASN A N 1
ATOM 1472 C CA . ASN A 1 195 ? 16.952 5.752 -34.499 1.00 98.19 195 ASN A CA 1
ATOM 1473 C C . ASN A 1 195 ? 15.700 5.025 -33.980 1.00 98.19 195 ASN A C 1
ATOM 1475 O O . ASN A 1 195 ? 14.986 5.554 -33.129 1.00 98.19 195 ASN A O 1
ATOM 1479 N N . LYS A 1 196 ? 15.416 3.814 -34.477 1.00 98.44 196 LYS A N 1
ATOM 1480 C CA . LYS A 1 196 ? 14.296 2.997 -33.993 1.00 98.44 196 LYS A CA 1
ATOM 1481 C C . LYS A 1 196 ? 14.502 2.593 -32.530 1.00 98.44 196 LYS A C 1
ATOM 1483 O O . LYS A 1 196 ? 13.605 2.813 -31.719 1.00 98.44 196 LYS A O 1
ATOM 1488 N N . LEU A 1 197 ? 15.684 2.079 -32.193 1.00 97.81 197 LEU A N 1
ATOM 1489 C CA . LEU A 1 197 ? 16.028 1.689 -30.823 1.00 97.81 197 LEU A CA 1
ATOM 1490 C C . LEU A 1 197 ? 16.017 2.888 -29.864 1.00 97.81 197 LEU A C 1
ATOM 1492 O O . LEU A 1 197 ? 15.524 2.776 -28.746 1.00 97.81 197 LEU A O 1
ATOM 1496 N N . GLU A 1 198 ? 16.470 4.066 -30.300 1.00 98.19 198 GLU A N 1
ATOM 1497 C CA . GLU A 1 198 ? 16.385 5.292 -29.498 1.00 98.19 198 GLU A CA 1
ATOM 1498 C C . GLU A 1 198 ? 14.936 5.702 -29.193 1.00 98.19 198 GLU A C 1
ATOM 1500 O O . GLU A 1 198 ? 14.633 6.166 -28.090 1.00 98.19 198 GLU A O 1
ATOM 1505 N N . LEU A 1 199 ? 14.025 5.556 -30.160 1.00 98.31 199 LEU A N 1
ATOM 1506 C CA . LEU A 1 199 ? 12.603 5.837 -29.952 1.00 98.31 199 LEU A CA 1
ATOM 1507 C C . LEU A 1 199 ? 11.956 4.816 -29.011 1.00 98.31 199 LEU A C 1
ATOM 1509 O O . LEU A 1 199 ? 11.156 5.203 -28.155 1.00 98.31 199 LEU A O 1
ATOM 1513 N N . GLU A 1 200 ? 12.309 3.538 -29.140 1.00 98.19 200 GLU A N 1
ATOM 1514 C CA . GLU A 1 200 ? 11.850 2.473 -28.243 1.00 98.19 200 GLU A CA 1
ATOM 1515 C C . GLU A 1 200 ? 12.346 2.694 -26.811 1.00 98.19 200 GLU A C 1
ATOM 1517 O O . GLU A 1 200 ? 11.537 2.652 -25.883 1.00 98.19 200 GLU A O 1
ATOM 1522 N N . LEU A 1 201 ? 13.620 3.055 -26.631 1.00 98.19 201 LEU A N 1
ATOM 1523 C CA . LEU A 1 201 ? 14.188 3.409 -25.329 1.00 98.19 201 LEU A CA 1
ATOM 1524 C C . LEU A 1 201 ? 13.439 4.591 -24.709 1.00 98.19 201 LEU A C 1
ATOM 1526 O O . LEU A 1 201 ? 12.989 4.506 -23.569 1.00 98.19 201 LEU A O 1
ATOM 1530 N N . LYS A 1 202 ? 13.217 5.673 -25.466 1.00 98.44 202 LYS A N 1
ATOM 1531 C CA . LYS A 1 2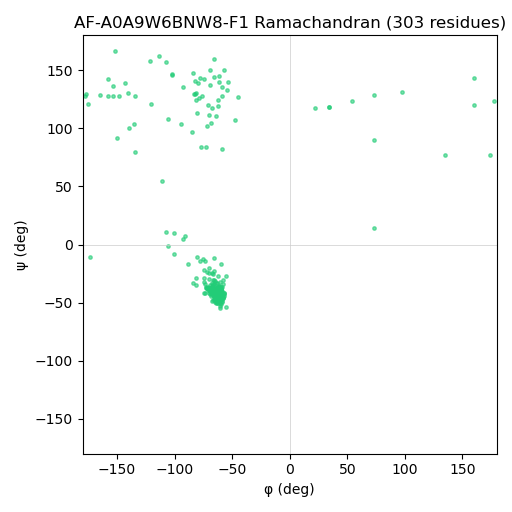02 ? 12.442 6.832 -24.984 1.00 98.44 202 LYS A CA 1
ATOM 1532 C C . LYS A 1 202 ? 11.014 6.451 -24.599 1.00 98.44 202 LYS A C 1
ATOM 1534 O O . LYS A 1 202 ? 10.466 7.008 -23.650 1.00 98.44 202 LYS A O 1
ATOM 1539 N N . ARG A 1 203 ? 10.385 5.524 -25.328 1.00 98.50 203 ARG A N 1
ATOM 1540 C CA . ARG A 1 203 ? 9.045 5.023 -25.000 1.00 98.50 203 ARG A CA 1
ATOM 1541 C C . ARG A 1 203 ? 9.059 4.225 -23.698 1.00 98.50 203 ARG A C 1
ATOM 1543 O O . ARG A 1 203 ? 8.227 4.491 -22.836 1.00 98.50 203 ARG A O 1
ATOM 1550 N N . GLN A 1 204 ? 9.992 3.288 -23.547 1.00 98.25 204 GLN A N 1
ATOM 1551 C CA . GLN A 1 204 ? 10.144 2.490 -22.328 1.00 98.25 204 GLN A CA 1
ATOM 1552 C C . GLN A 1 204 ? 10.462 3.370 -21.118 1.00 98.25 204 GLN A C 1
ATOM 1554 O O . GLN A 1 204 ? 9.866 3.188 -20.061 1.00 98.25 204 GLN A O 1
ATOM 1559 N N . GLN A 1 205 ? 11.311 4.383 -21.288 1.00 98.50 205 GLN A N 1
ATOM 1560 C CA . GLN A 1 205 ? 11.641 5.335 -20.234 1.00 98.50 205 GLN A CA 1
ATOM 1561 C C . GLN A 1 205 ? 10.395 6.057 -19.698 1.00 98.50 205 GLN A C 1
ATOM 1563 O O . GLN A 1 205 ? 10.193 6.096 -18.488 1.00 98.50 205 GLN A O 1
ATOM 1568 N N . ARG A 1 206 ? 9.499 6.538 -20.571 1.00 98.19 206 ARG A N 1
ATOM 1569 C CA . ARG A 1 206 ? 8.234 7.165 -20.133 1.00 98.19 206 ARG A CA 1
ATOM 1570 C C . ARG A 1 206 ? 7.316 6.192 -19.392 1.00 98.19 206 ARG A C 1
ATOM 1572 O O . ARG A 1 206 ? 6.642 6.587 -18.446 1.00 98.19 206 ARG A O 1
ATOM 1579 N N . VAL A 1 207 ? 7.272 4.928 -19.823 1.00 98.31 207 VAL A N 1
ATOM 1580 C CA . VAL A 1 207 ? 6.489 3.887 -19.137 1.00 98.31 207 VAL A CA 1
ATOM 1581 C C . VAL A 1 207 ? 7.051 3.639 -17.736 1.00 98.31 207 VAL A C 1
ATOM 1583 O O . VAL A 1 207 ? 6.284 3.615 -16.777 1.00 98.31 207 VAL A O 1
ATOM 1586 N N . LEU A 1 208 ? 8.375 3.529 -17.600 1.00 98.19 208 LEU A N 1
ATOM 1587 C CA . LEU A 1 208 ? 9.038 3.366 -16.304 1.00 98.19 208 LEU A CA 1
ATOM 1588 C C . LEU A 1 208 ? 8.824 4.576 -15.387 1.00 98.19 208 LEU A C 1
ATOM 1590 O O . LEU A 1 208 ? 8.591 4.407 -14.191 1.00 98.19 208 LEU A O 1
ATOM 1594 N N . GLU A 1 209 ? 8.860 5.794 -15.927 1.00 98.19 209 GLU A N 1
ATOM 1595 C CA . GLU A 1 209 ? 8.561 7.019 -15.178 1.00 98.19 209 GLU A CA 1
ATOM 1596 C C . GLU A 1 209 ? 7.124 7.004 -14.639 1.00 98.19 209 GLU A C 1
ATOM 1598 O O . GLU A 1 209 ? 6.918 7.243 -13.448 1.00 98.19 209 GLU A O 1
ATOM 1603 N N . HIS A 1 210 ? 6.143 6.646 -15.475 1.00 98.31 210 HIS A N 1
ATOM 1604 C CA . HIS A 1 210 ? 4.748 6.502 -15.053 1.00 98.31 210 HIS A CA 1
ATOM 1605 C C . HIS A 1 210 ? 4.590 5.435 -13.964 1.00 98.31 210 HIS A C 1
ATOM 1607 O O . HIS A 1 210 ? 4.049 5.717 -12.898 1.00 98.31 210 HIS A O 1
ATOM 1613 N N . GLN A 1 211 ? 5.132 4.234 -14.180 1.00 98.31 211 GLN A N 1
ATOM 1614 C CA . GLN A 1 211 ? 5.095 3.151 -13.191 1.00 98.31 211 GLN A CA 1
ATOM 1615 C C . GLN A 1 211 ? 5.761 3.561 -11.872 1.00 98.31 211 GLN A C 1
ATOM 1617 O O . GLN A 1 211 ? 5.284 3.220 -10.793 1.00 98.31 211 GLN A O 1
ATOM 1622 N N . THR A 1 212 ? 6.842 4.340 -11.929 1.00 98.44 212 THR A N 1
ATOM 1623 C CA . THR A 1 212 ? 7.511 4.859 -10.730 1.00 98.44 212 THR A CA 1
ATOM 1624 C C . THR A 1 212 ? 6.613 5.827 -9.957 1.00 98.44 212 THR A C 1
ATOM 1626 O O . THR A 1 212 ? 6.622 5.819 -8.723 1.00 98.44 212 THR A O 1
ATOM 1629 N N . LEU A 1 213 ? 5.833 6.663 -10.650 1.00 98.25 213 LEU A N 1
ATOM 1630 C CA . LEU A 1 213 ? 4.844 7.542 -10.022 1.00 98.25 213 LEU A CA 1
ATOM 1631 C C . LEU A 1 213 ? 3.691 6.741 -9.407 1.00 98.25 213 LEU A C 1
ATOM 1633 O O . LEU A 1 213 ? 3.332 7.008 -8.260 1.00 98.25 213 LEU A O 1
ATOM 1637 N N . ASP A 1 214 ? 3.192 5.717 -10.099 1.00 98.38 214 ASP A N 1
ATOM 1638 C CA . ASP A 1 214 ? 2.148 4.825 -9.578 1.00 98.38 214 ASP A CA 1
ATOM 1639 C C . ASP A 1 214 ? 2.615 4.103 -8.312 1.00 98.38 214 ASP A C 1
ATOM 1641 O O . ASP A 1 214 ? 1.919 4.094 -7.299 1.00 98.38 214 ASP A O 1
ATOM 1645 N N . ILE A 1 215 ? 3.838 3.563 -8.316 1.00 98.44 215 ILE A N 1
ATOM 1646 C CA . ILE A 1 215 ? 4.432 2.921 -7.138 1.00 98.44 215 ILE A CA 1
ATOM 1647 C C . ILE A 1 215 ? 4.528 3.911 -5.973 1.00 98.44 215 ILE A C 1
ATOM 1649 O O . ILE A 1 215 ? 4.254 3.542 -4.830 1.00 98.44 215 ILE A O 1
ATOM 1653 N N . LYS A 1 216 ? 4.906 5.171 -6.223 1.00 98.56 216 LYS A N 1
ATOM 1654 C CA . LYS A 1 216 ? 4.937 6.205 -5.175 1.00 98.56 216 LYS A CA 1
ATOM 1655 C C . LYS A 1 216 ? 3.537 6.481 -4.626 1.00 98.56 216 LYS A C 1
ATOM 1657 O O . LYS A 1 216 ? 3.385 6.503 -3.406 1.00 98.56 216 LYS A O 1
ATOM 1662 N N . ALA A 1 217 ? 2.536 6.622 -5.494 1.00 98.38 217 ALA A N 1
ATOM 1663 C CA . ALA A 1 217 ? 1.146 6.841 -5.101 1.00 98.38 217 ALA A CA 1
ATOM 1664 C C . ALA A 1 217 ? 0.591 5.666 -4.274 1.00 98.38 217 ALA A C 1
ATOM 1666 O O . ALA A 1 217 ? 0.011 5.871 -3.204 1.00 98.38 217 ALA A O 1
ATOM 1667 N N . LEU A 1 218 ? 0.845 4.429 -4.707 1.00 98.50 218 LEU A N 1
ATOM 1668 C CA . LEU A 1 218 ? 0.455 3.219 -3.981 1.00 98.50 218 LEU A CA 1
ATOM 1669 C C . LEU A 1 218 ? 1.153 3.121 -2.622 1.00 98.50 218 LEU A C 1
ATOM 1671 O O . LEU A 1 218 ? 0.505 2.813 -1.627 1.00 98.50 218 LEU A O 1
ATOM 1675 N N . LYS A 1 219 ? 2.447 3.452 -2.538 1.00 98.56 219 LYS A N 1
ATOM 1676 C CA . LYS A 1 219 ? 3.171 3.502 -1.258 1.00 98.56 219 LYS A CA 1
ATOM 1677 C C . LYS A 1 219 ? 2.584 4.542 -0.306 1.00 98.56 219 LYS A C 1
ATOM 1679 O O . LYS A 1 219 ? 2.478 4.269 0.885 1.00 98.56 219 LYS A O 1
ATOM 1684 N N . THR A 1 220 ? 2.202 5.722 -0.797 1.00 98.38 220 THR A N 1
ATOM 1685 C CA . THR A 1 220 ? 1.550 6.738 0.045 1.00 98.38 220 THR A CA 1
ATOM 1686 C C . THR A 1 220 ? 0.158 6.307 0.498 1.00 98.38 220 THR A C 1
ATOM 1688 O O . THR A 1 220 ? -0.178 6.500 1.664 1.00 98.38 220 THR A O 1
ATOM 1691 N N . ALA A 1 221 ? -0.620 5.668 -0.380 1.00 98.38 221 ALA A N 1
ATOM 1692 C CA . ALA A 1 221 ? -1.932 5.131 -0.034 1.00 98.38 221 ALA A CA 1
ATOM 1693 C C . ALA A 1 221 ? -1.828 4.007 1.008 1.00 98.38 221 ALA A C 1
ATOM 1695 O O . ALA A 1 221 ? -2.602 3.987 1.960 1.00 98.38 221 ALA A O 1
ATOM 1696 N N . LEU A 1 222 ? -0.835 3.119 0.874 1.00 98.56 222 LEU A N 1
ATOM 1697 C CA . LEU A 1 222 ? -0.577 2.049 1.836 1.00 98.56 222 LEU A CA 1
ATOM 1698 C C . LEU A 1 222 ? -0.223 2.615 3.215 1.00 98.56 222 LEU A C 1
ATOM 1700 O O . LEU A 1 222 ? -0.885 2.272 4.184 1.00 98.56 222 LEU A O 1
ATOM 1704 N N . LYS A 1 223 ? 0.722 3.562 3.283 1.00 98.44 223 LYS A N 1
ATOM 1705 C CA . LYS A 1 223 ? 1.081 4.242 4.540 1.00 98.44 223 LYS A CA 1
ATOM 1706 C C . LYS A 1 223 ? -0.115 4.923 5.202 1.00 98.44 223 LYS A C 1
ATOM 1708 O O . LYS A 1 223 ? -0.267 4.847 6.414 1.00 98.44 223 LYS A O 1
ATOM 1713 N N . SER A 1 224 ? -0.959 5.585 4.409 1.00 98.12 224 SER A N 1
ATOM 1714 C CA . SER A 1 224 ? -2.188 6.188 4.923 1.00 98.12 224 SER A CA 1
ATOM 1715 C C . SER A 1 224 ? -3.131 5.120 5.471 1.00 98.12 224 SER A C 1
ATOM 1717 O O . SER A 1 224 ? -3.650 5.274 6.568 1.00 98.12 224 SER A O 1
ATOM 1719 N N . ARG A 1 225 ? -3.341 4.011 4.761 1.00 98.19 225 ARG A N 1
ATOM 1720 C CA . ARG A 1 225 ? -4.190 2.922 5.253 1.00 98.19 225 ARG A CA 1
ATOM 1721 C C . ARG A 1 225 ? -3.649 2.322 6.552 1.00 98.19 225 ARG A C 1
ATOM 1723 O O . ARG A 1 225 ? -4.435 2.080 7.459 1.00 98.19 225 ARG A O 1
ATOM 1730 N N . ASP A 1 226 ? -2.342 2.112 6.647 1.00 98.44 226 ASP A N 1
ATOM 1731 C CA . ASP A 1 226 ? -1.710 1.553 7.842 1.00 98.44 226 ASP A CA 1
ATOM 1732 C C . ASP A 1 226 ? -1.921 2.480 9.051 1.00 98.44 226 ASP A C 1
ATOM 1734 O O . ASP A 1 226 ? -2.364 2.009 10.096 1.00 98.44 226 ASP A O 1
ATOM 1738 N N . SER A 1 227 ? -1.790 3.803 8.880 1.00 98.31 227 SER A N 1
ATOM 1739 C CA . SER A 1 227 ? -2.108 4.756 9.955 1.00 98.31 227 SER A CA 1
ATOM 1740 C C . SER A 1 227 ? -3.589 4.723 10.360 1.00 98.31 227 SER A C 1
ATOM 1742 O O . SER A 1 227 ? -3.916 4.859 11.534 1.00 98.31 227 SER A O 1
ATOM 1744 N N . HIS A 1 228 ? -4.512 4.522 9.409 1.00 98.31 228 HIS A N 1
ATOM 1745 C CA . HIS A 1 228 ? -5.939 4.369 9.731 1.00 98.31 228 HIS A CA 1
ATOM 1746 C C . HIS A 1 228 ? -6.213 3.080 10.513 1.00 98.31 228 HIS A C 1
ATOM 1748 O O . HIS A 1 228 ? -7.068 3.082 11.398 1.00 98.31 228 HIS A O 1
ATOM 1754 N N . ILE A 1 229 ? -5.509 1.990 10.191 1.00 98.44 229 ILE A N 1
ATOM 1755 C CA . ILE A 1 229 ? -5.608 0.726 10.927 1.00 98.44 229 ILE A CA 1
ATOM 1756 C C . ILE A 1 229 ? -5.086 0.920 12.350 1.00 98.44 229 ILE A C 1
ATOM 1758 O O . ILE A 1 229 ? -5.779 0.539 13.285 1.00 98.44 229 ILE A O 1
ATOM 1762 N N . GLU A 1 230 ? -3.934 1.565 12.532 1.00 98.38 230 GLU A N 1
ATOM 1763 C CA . GLU A 1 230 ? -3.385 1.878 13.858 1.00 98.38 230 GLU A CA 1
ATOM 1764 C C . GLU A 1 230 ? -4.397 2.660 14.706 1.00 98.38 230 GLU A C 1
ATOM 1766 O O . GLU A 1 230 ? -4.815 2.168 15.756 1.00 98.38 230 GLU A O 1
ATOM 1771 N N . THR A 1 231 ? -4.920 3.781 14.195 1.00 98.25 231 THR A N 1
ATOM 1772 C CA . THR A 1 231 ? -5.947 4.574 14.894 1.00 98.25 231 THR A CA 1
ATOM 1773 C C . THR A 1 231 ? -7.221 3.771 15.183 1.00 98.25 231 THR A C 1
ATOM 1775 O O . THR A 1 231 ? -7.830 3.920 16.241 1.00 98.25 231 THR A O 1
ATOM 1778 N N . ALA A 1 232 ? -7.663 2.909 14.262 1.00 98.00 232 ALA A N 1
ATOM 1779 C CA . ALA A 1 232 ? -8.822 2.053 14.501 1.00 98.00 232 ALA A CA 1
ATOM 1780 C C . ALA A 1 232 ? -8.548 1.024 15.609 1.00 98.00 232 ALA A C 1
ATOM 1782 O O . ALA A 1 232 ? -9.409 0.803 16.456 1.00 98.00 232 ALA A O 1
ATOM 1783 N N . THR A 1 233 ? -7.350 0.432 15.645 1.00 98.56 233 THR A N 1
ATOM 1784 C CA . THR A 1 233 ? -6.971 -0.517 16.702 1.00 98.56 233 THR A CA 1
ATOM 1785 C C . THR A 1 233 ? -6.852 0.156 18.065 1.00 98.56 233 THR A C 1
ATOM 1787 O O . THR A 1 233 ? -7.210 -0.452 19.067 1.00 98.56 233 THR A O 1
ATOM 1790 N N . GLU A 1 234 ? -6.386 1.404 18.128 1.00 98.31 234 GLU A N 1
ATOM 1791 C CA . GLU A 1 234 ? -6.374 2.202 19.360 1.00 98.31 234 GLU A CA 1
ATOM 1792 C C . GLU A 1 234 ? -7.795 2.447 19.868 1.00 98.31 234 GLU A C 1
ATOM 1794 O O . GLU A 1 234 ? -8.089 2.123 21.015 1.00 98.31 234 GLU A O 1
ATOM 1799 N N . ARG A 1 235 ? -8.713 2.879 18.994 1.00 98.31 235 ARG A N 1
ATOM 1800 C CA . ARG A 1 235 ? -10.129 3.066 19.354 1.00 98.31 235 ARG A CA 1
ATOM 1801 C C . ARG A 1 235 ? -10.793 1.784 19.844 1.00 98.31 235 ARG A C 1
ATOM 1803 O O . ARG A 1 235 ? -11.580 1.833 20.779 1.00 98.31 235 ARG A O 1
ATOM 1810 N N . VAL A 1 236 ? -10.495 0.638 19.227 1.00 98.44 236 VAL A N 1
ATOM 1811 C CA . VAL A 1 236 ? -11.013 -0.657 19.699 1.00 98.44 236 VAL A CA 1
ATOM 1812 C C . VAL A 1 236 ? -10.505 -0.950 21.110 1.00 98.44 236 VAL A C 1
ATOM 1814 O O . VAL A 1 236 ? -11.314 -1.254 21.976 1.00 98.44 236 VAL A O 1
ATOM 1817 N N . ARG A 1 237 ? -9.207 -0.755 21.384 1.00 98.38 237 ARG A N 1
ATOM 1818 C CA . ARG A 1 237 ? -8.655 -0.933 22.740 1.00 98.38 237 ARG A CA 1
ATOM 1819 C C . ARG A 1 237 ? -9.297 0.009 23.761 1.00 98.38 237 ARG A C 1
ATOM 1821 O O . ARG A 1 237 ? -9.573 -0.404 24.886 1.00 98.38 237 ARG A O 1
ATOM 1828 N N . GLU A 1 238 ? -9.540 1.263 23.390 1.00 98.06 238 GLU A N 1
ATOM 1829 C CA . GLU A 1 238 ? -10.228 2.237 24.248 1.00 98.06 238 GLU A CA 1
ATOM 1830 C C . GLU A 1 238 ? -11.663 1.796 24.565 1.00 98.06 238 GLU A C 1
ATOM 1832 O O . GLU A 1 238 ? -12.072 1.823 25.729 1.00 98.06 238 GLU A O 1
ATOM 1837 N N . LEU A 1 239 ? -12.406 1.346 23.548 1.00 98.19 239 LEU A N 1
ATOM 1838 C CA . LEU A 1 239 ? -13.768 0.838 23.700 1.00 98.19 239 LEU A CA 1
ATOM 1839 C C . LEU A 1 239 ? -13.814 -0.435 24.545 1.00 98.19 239 LEU A C 1
ATOM 1841 O O . LEU A 1 239 ? -14.655 -0.517 25.434 1.00 98.19 239 LEU A O 1
ATOM 1845 N N . ASP A 1 240 ? -12.895 -1.377 24.335 1.00 98.25 240 ASP A N 1
ATOM 1846 C CA . ASP A 1 240 ? -12.784 -2.596 25.144 1.00 98.25 240 ASP A CA 1
ATOM 1847 C C . ASP A 1 240 ? -12.513 -2.256 26.614 1.00 98.25 240 ASP A C 1
ATOM 1849 O O . ASP A 1 240 ? -13.150 -2.801 27.515 1.00 98.25 240 ASP A O 1
ATOM 1853 N N . THR A 1 241 ? -11.631 -1.285 26.871 1.00 98.25 241 THR A N 1
ATOM 1854 C CA . THR A 1 241 ? -11.342 -0.832 28.238 1.00 98.25 241 THR A CA 1
ATOM 1855 C C . THR A 1 241 ? -12.563 -0.154 28.869 1.00 98.25 241 THR A C 1
ATOM 1857 O O . THR A 1 241 ? -12.852 -0.355 30.047 1.00 98.25 241 THR A O 1
ATOM 1860 N N . SER A 1 242 ? -13.302 0.663 28.109 1.00 97.69 242 SER A N 1
ATOM 1861 C CA . SER A 1 242 ? -14.544 1.280 28.591 1.00 97.69 242 SER A CA 1
ATOM 1862 C C . SER A 1 242 ? -15.613 0.232 28.881 1.00 97.69 242 SER A C 1
ATOM 1864 O O . SER A 1 242 ? -16.281 0.316 29.909 1.00 97.69 242 SER A O 1
ATOM 1866 N N . LEU A 1 243 ? -15.764 -0.758 28.000 1.00 98.12 243 LEU A N 1
ATOM 1867 C CA . LEU A 1 243 ? -16.702 -1.857 28.179 1.00 98.12 243 LEU A CA 1
ATOM 1868 C C . LEU A 1 243 ? -16.371 -2.632 29.454 1.00 98.12 243 LEU A C 1
ATOM 1870 O O . LEU A 1 243 ? -17.260 -2.844 30.275 1.00 98.12 243 LEU A O 1
ATOM 1874 N N . GLN A 1 244 ? -15.099 -2.971 29.663 1.00 98.19 244 GLN A N 1
ATOM 1875 C CA . GLN A 1 244 ? -14.656 -3.660 30.869 1.00 98.19 244 GLN A CA 1
ATOM 1876 C C . GLN A 1 244 ? -14.988 -2.863 32.139 1.00 98.19 244 GLN A C 1
ATOM 1878 O O . GLN A 1 244 ? -15.580 -3.421 33.058 1.00 98.19 244 GLN A O 1
ATOM 1883 N N . ARG A 1 245 ? -14.713 -1.551 32.172 1.00 97.88 245 ARG A N 1
ATOM 1884 C CA . ARG A 1 245 ? -15.083 -0.701 33.321 1.00 97.88 245 ARG A CA 1
ATOM 1885 C C . ARG A 1 245 ? -16.585 -0.714 33.589 1.00 97.88 245 ARG A C 1
ATOM 1887 O O . ARG A 1 245 ? -16.997 -0.927 34.720 1.00 97.88 245 ARG A O 1
ATOM 1894 N N . THR A 1 246 ? -17.412 -0.559 32.554 1.00 97.88 246 THR A N 1
ATOM 1895 C CA . THR A 1 246 ? -18.875 -0.608 32.726 1.00 97.88 246 THR A CA 1
ATOM 1896 C C . THR A 1 246 ? -19.368 -1.983 33.189 1.00 97.88 246 THR A C 1
ATOM 1898 O O . THR A 1 246 ? -20.319 -2.071 33.963 1.00 97.88 246 THR A O 1
ATOM 1901 N N . GLN A 1 247 ? -18.720 -3.073 32.768 1.00 98.00 247 GLN A N 1
ATOM 1902 C CA . GLN A 1 247 ? -19.019 -4.418 33.267 1.00 98.00 247 GLN A CA 1
ATOM 1903 C C . GLN A 1 247 ? -18.639 -4.575 34.743 1.00 98.00 247 GLN A C 1
ATOM 1905 O O . GLN A 1 247 ? -19.401 -5.157 35.508 1.00 98.00 247 GLN A O 1
ATOM 1910 N N . GLU A 1 248 ? -17.501 -4.026 35.162 1.00 98.00 248 GLU A N 1
ATOM 1911 C CA . GLU A 1 248 ? -17.071 -4.023 36.563 1.00 98.00 248 GLU A CA 1
ATOM 1912 C C . GLU A 1 248 ? -18.023 -3.185 37.435 1.00 98.00 248 GLU A C 1
ATOM 1914 O O . GLU A 1 248 ? -18.504 -3.671 38.456 1.00 98.00 248 GLU A O 1
ATOM 1919 N N . GLU A 1 249 ? -18.381 -1.973 37.001 1.00 97.44 249 GLU A N 1
ATOM 1920 C CA . GLU A 1 249 ? -19.343 -1.097 37.690 1.00 97.44 249 GLU A CA 1
ATOM 1921 C C . GLU A 1 249 ? -20.723 -1.754 37.829 1.00 97.44 249 GLU A C 1
ATOM 1923 O O . GLU A 1 249 ? -21.325 -1.744 38.904 1.00 97.44 249 GLU A O 1
ATOM 1928 N N . THR A 1 250 ? -21.223 -2.374 36.756 1.00 97.12 250 THR A N 1
ATOM 1929 C CA . THR A 1 250 ? -22.511 -3.084 36.795 1.00 97.12 250 THR A CA 1
ATOM 1930 C C . THR A 1 250 ? -22.455 -4.333 37.671 1.00 97.12 250 THR A C 1
ATOM 1932 O O . THR A 1 250 ? -23.422 -4.609 38.378 1.00 97.12 250 THR A O 1
ATOM 1935 N N . ALA A 1 251 ? -21.336 -5.064 37.692 1.00 97.94 251 ALA A N 1
ATOM 1936 C CA . ALA A 1 251 ? -21.151 -6.200 38.591 1.00 97.94 251 ALA A CA 1
ATOM 1937 C C . ALA A 1 251 ? -21.158 -5.774 40.069 1.00 97.94 251 ALA A C 1
ATOM 1939 O O . ALA A 1 251 ? -21.800 -6.438 40.885 1.00 97.94 251 ALA A O 1
ATOM 1940 N N . VAL A 1 252 ? -20.509 -4.652 40.405 1.00 97.94 252 VAL A N 1
ATOM 1941 C CA . VAL A 1 252 ? -20.541 -4.068 41.757 1.00 97.94 252 VAL A CA 1
ATOM 1942 C C . VAL A 1 252 ? -21.968 -3.670 42.139 1.00 97.94 252 VAL A C 1
ATOM 1944 O O . VAL A 1 252 ? -22.453 -4.108 43.179 1.00 97.94 252 VAL A O 1
ATOM 1947 N N . ALA A 1 253 ? -22.682 -2.950 41.270 1.00 97.88 253 ALA A N 1
ATOM 1948 C CA . ALA A 1 253 ? -24.067 -2.550 41.530 1.00 97.88 253 ALA A CA 1
ATOM 1949 C C . ALA A 1 253 ? -25.005 -3.757 41.738 1.00 97.88 253 ALA A C 1
ATOM 1951 O O . ALA A 1 253 ? -25.876 -3.740 42.606 1.00 97.88 253 ALA A O 1
ATOM 1952 N N . ILE A 1 254 ? -24.822 -4.840 40.973 1.00 97.94 254 ILE A N 1
ATOM 1953 C CA . ILE A 1 254 ? -25.588 -6.083 41.161 1.00 97.94 254 ILE A CA 1
ATOM 1954 C C . ILE A 1 254 ? -25.269 -6.729 42.515 1.00 97.94 254 ILE A C 1
ATOM 1956 O O . ILE A 1 254 ? -26.182 -7.238 43.170 1.00 97.94 254 ILE A O 1
ATOM 1960 N N . ALA A 1 255 ? -24.003 -6.729 42.942 1.00 97.75 255 ALA A N 1
ATOM 1961 C CA . ALA A 1 255 ? -23.604 -7.274 44.236 1.00 97.75 255 ALA A CA 1
ATOM 1962 C C . ALA A 1 255 ? -24.208 -6.474 45.403 1.00 97.75 255 ALA A C 1
ATOM 1964 O O . ALA A 1 255 ? -24.744 -7.078 46.332 1.00 97.75 255 ALA A O 1
ATOM 1965 N N . GLU A 1 256 ? -24.203 -5.141 45.317 1.00 98.00 256 GLU A N 1
ATOM 1966 C CA . GLU A 1 256 ? -24.829 -4.244 46.300 1.00 98.00 256 GLU A CA 1
ATOM 1967 C C . GLU A 1 256 ? -26.340 -4.492 46.404 1.00 98.00 256 GLU A C 1
ATOM 1969 O O . GLU A 1 256 ? -26.840 -4.817 47.480 1.00 98.00 256 GLU A O 1
ATOM 1974 N N . LEU A 1 257 ? -27.058 -4.475 45.274 1.00 97.56 257 LEU A N 1
ATOM 1975 C CA . LEU A 1 257 ? -28.497 -4.768 45.241 1.00 97.56 257 LEU A CA 1
ATOM 1976 C C . LEU A 1 257 ? -28.821 -6.181 45.749 1.00 97.56 257 LEU A C 1
ATOM 1978 O O . LEU A 1 257 ? -29.881 -6.423 46.327 1.00 97.56 257 LEU A O 1
ATOM 1982 N N . THR A 1 258 ? -27.919 -7.139 45.528 1.00 97.62 258 THR A N 1
ATOM 1983 C CA . THR A 1 258 ? -28.077 -8.507 46.028 1.00 97.62 258 THR A CA 1
ATOM 1984 C C . THR A 1 258 ? -27.954 -8.563 47.548 1.00 97.62 258 THR A C 1
ATOM 1986 O O . THR A 1 258 ? -28.783 -9.224 48.177 1.00 97.62 258 THR A O 1
ATOM 1989 N N . ALA A 1 259 ? -26.984 -7.850 48.126 1.00 98.00 259 ALA A N 1
ATOM 1990 C CA . ALA A 1 259 ? -26.812 -7.741 49.570 1.00 98.00 259 ALA A CA 1
ATOM 1991 C C . ALA A 1 259 ? -28.016 -7.047 50.227 1.00 98.00 259 ALA A C 1
ATOM 1993 O O . ALA A 1 259 ? -28.614 -7.610 51.142 1.00 98.00 259 ALA A O 1
ATOM 1994 N N . GLU A 1 260 ? -28.460 -5.906 49.688 1.00 98.00 260 GLU A N 1
ATOM 1995 C CA . GLU A 1 260 ? -29.657 -5.199 50.171 1.00 98.00 260 GLU A CA 1
ATOM 1996 C C . GLU A 1 260 ? -30.902 -6.095 50.138 1.00 98.00 260 GLU A C 1
ATOM 1998 O O . GLU A 1 260 ? -31.702 -6.129 51.076 1.00 98.00 260 GLU A O 1
ATOM 2003 N N . ARG A 1 261 ? -31.065 -6.873 49.063 1.00 97.94 261 ARG A N 1
ATOM 2004 C CA . ARG A 1 261 ? -32.166 -7.830 48.932 1.00 97.94 261 ARG A CA 1
ATOM 2005 C C . ARG A 1 261 ? -32.108 -8.919 50.002 1.00 97.94 261 ARG A C 1
ATOM 2007 O O . ARG A 1 261 ? -33.164 -9.338 50.478 1.00 97.94 261 ARG A O 1
ATOM 2014 N N . ASP A 1 262 ? -30.924 -9.414 50.346 1.00 98.12 262 ASP A N 1
ATOM 2015 C CA . ASP A 1 262 ? -30.757 -10.443 51.377 1.00 98.12 262 ASP A CA 1
ATOM 2016 C C . ASP A 1 262 ? -30.981 -9.886 52.790 1.00 98.12 262 ASP A C 1
ATOM 2018 O O . ASP A 1 262 ? -31.664 -10.534 53.588 1.00 98.12 262 ASP A O 1
ATOM 2022 N N . ASP A 1 263 ? -30.559 -8.650 53.061 1.00 98.12 263 ASP A N 1
ATOM 2023 C CA . ASP A 1 263 ? -30.861 -7.939 54.310 1.00 98.12 263 ASP A CA 1
ATOM 2024 C C . ASP A 1 263 ? -32.370 -7.708 54.482 1.00 98.12 263 ASP A C 1
ATOM 2026 O O . ASP A 1 263 ? -32.947 -8.014 55.532 1.00 98.12 263 ASP A O 1
ATOM 2030 N N . LEU A 1 264 ? -33.047 -7.234 53.428 1.00 97.88 264 LEU A N 1
ATOM 2031 C CA . LEU A 1 264 ? -34.503 -7.057 53.414 1.00 97.88 264 LEU A CA 1
ATOM 2032 C C . LEU A 1 264 ? -35.237 -8.386 53.638 1.00 97.88 264 LEU A C 1
ATOM 2034 O O . LEU A 1 264 ? -36.201 -8.436 54.407 1.00 97.88 264 LEU A O 1
ATOM 2038 N N . LYS A 1 265 ? -34.774 -9.478 53.014 1.00 98.19 265 LYS A N 1
ATOM 2039 C CA . LYS A 1 265 ? -35.311 -10.827 53.260 1.00 98.19 265 LYS A CA 1
ATOM 2040 C C . LYS A 1 265 ? -35.115 -11.256 54.713 1.00 98.19 265 LYS A C 1
ATOM 2042 O O . LYS A 1 265 ? -36.052 -11.786 55.308 1.00 98.19 265 LYS A O 1
ATOM 2047 N N . GLY A 1 266 ? -33.941 -11.007 55.293 1.00 97.69 266 GLY A N 1
ATOM 2048 C CA . GLY A 1 266 ? -33.657 -11.291 56.700 1.00 97.69 266 GLY A CA 1
ATOM 2049 C C . GLY A 1 266 ? -34.591 -10.534 57.647 1.00 97.69 266 GLY A C 1
ATOM 2050 O O . GLY A 1 266 ? -35.192 -11.135 58.539 1.00 97.69 266 GLY A O 1
ATOM 2051 N N . MET A 1 267 ? -34.789 -9.232 57.411 1.00 97.50 267 MET A N 1
ATOM 2052 C CA . MET A 1 267 ? -35.718 -8.408 58.193 1.00 97.50 267 MET A CA 1
ATOM 2053 C C . MET A 1 267 ? -37.172 -8.869 58.058 1.00 97.50 267 MET A C 1
ATOM 2055 O O . MET A 1 267 ? -37.887 -8.915 59.061 1.00 97.50 267 MET A O 1
ATOM 2059 N N . LEU A 1 268 ? -37.607 -9.252 56.854 1.00 97.94 268 LEU A N 1
ATOM 2060 C CA . LEU A 1 268 ? -38.950 -9.787 56.624 1.00 97.94 268 LEU A CA 1
ATOM 2061 C C . LEU A 1 268 ? -39.168 -11.102 57.383 1.00 97.94 268 LEU A C 1
ATOM 2063 O O . LEU A 1 268 ? -40.176 -11.243 58.069 1.00 97.94 268 LEU A O 1
ATOM 2067 N N . MET A 1 269 ? -38.217 -12.038 57.316 1.00 98.12 269 MET A N 1
ATOM 2068 C CA . MET A 1 269 ? -38.300 -13.304 58.055 1.00 98.12 269 MET A CA 1
ATOM 2069 C C . MET A 1 269 ? -38.347 -13.075 59.569 1.00 98.12 269 MET A C 1
ATOM 2071 O O . MET A 1 269 ? -39.162 -13.686 60.257 1.00 98.12 269 MET A O 1
ATOM 2075 N N . ALA A 1 270 ? -37.538 -12.150 60.092 1.00 97.75 270 ALA A N 1
ATOM 2076 C CA . ALA A 1 270 ? -37.577 -11.783 61.505 1.00 97.75 270 ALA A CA 1
ATOM 2077 C C . ALA A 1 270 ? -38.919 -11.139 61.906 1.00 97.75 270 ALA A C 1
ATOM 2079 O O . ALA A 1 270 ? -39.423 -11.384 63.003 1.00 97.75 270 ALA A O 1
ATOM 2080 N N . ALA A 1 271 ? -39.516 -10.319 61.035 1.00 97.31 271 ALA A N 1
ATOM 2081 C CA . ALA A 1 271 ? -40.833 -9.734 61.269 1.00 97.31 271 ALA A CA 1
ATOM 2082 C C . ALA A 1 271 ? -41.940 -10.800 61.274 1.00 97.31 271 ALA A C 1
ATOM 2084 O O . ALA A 1 271 ? -42.782 -10.783 62.170 1.00 97.31 271 ALA A O 1
ATOM 2085 N N . LEU A 1 272 ? -41.905 -11.752 60.335 1.00 97.81 272 LEU A N 1
ATOM 2086 C CA . LEU A 1 272 ? -42.842 -12.879 60.292 1.00 97.81 272 LEU A CA 1
ATOM 2087 C C . LEU A 1 272 ? -42.744 -13.743 61.555 1.00 97.81 272 LEU A C 1
ATOM 2089 O O . LEU A 1 272 ? -43.765 -13.990 62.185 1.00 97.81 272 LEU A O 1
ATOM 2093 N N . GLN A 1 273 ? -41.534 -14.090 62.004 1.00 97.62 273 GLN A N 1
ATOM 2094 C CA . GLN A 1 273 ? -41.329 -14.835 63.257 1.00 97.62 273 GLN A CA 1
ATOM 2095 C C . GLN A 1 273 ? -41.882 -14.097 64.486 1.00 97.62 273 GLN A C 1
ATOM 2097 O O . GLN A 1 273 ? -42.445 -14.712 65.390 1.00 97.62 273 GLN A O 1
ATOM 2102 N N . ARG A 1 274 ? -41.745 -12.764 64.541 1.00 97.31 274 ARG A N 1
ATOM 2103 C CA . ARG A 1 274 ? -42.341 -11.957 65.619 1.00 97.31 274 ARG A CA 1
ATOM 2104 C C . ARG A 1 274 ? -43.866 -11.962 65.553 1.00 97.31 274 ARG A C 1
ATOM 2106 O O . ARG A 1 274 ? -44.498 -12.040 66.600 1.00 97.31 274 ARG A O 1
ATOM 2113 N N . LEU A 1 275 ? -44.451 -11.881 64.358 1.00 97.00 275 LEU A N 1
ATOM 2114 C CA . LEU A 1 275 ? -45.902 -11.966 64.174 1.00 97.00 275 LEU A CA 1
ATOM 2115 C C . LEU A 1 275 ? -46.440 -13.349 64.560 1.00 97.00 275 LEU A C 1
ATOM 2117 O O . LEU A 1 275 ? -47.456 -13.419 65.244 1.00 97.00 275 LEU A O 1
ATOM 2121 N N . GLU A 1 276 ? -45.739 -14.426 64.202 1.00 97.31 276 GLU A N 1
ATOM 2122 C CA . GLU A 1 276 ? -46.055 -15.794 64.639 1.00 97.31 276 GLU A CA 1
ATOM 2123 C C . GLU A 1 276 ? -46.009 -15.911 66.170 1.00 97.31 276 GLU A C 1
ATOM 2125 O O . GLU A 1 276 ? -46.968 -16.375 66.781 1.00 97.31 276 GLU A O 1
ATOM 2130 N N . ALA A 1 277 ? -44.961 -15.387 66.815 1.00 96.25 277 ALA A N 1
ATOM 2131 C CA . ALA A 1 277 ? -44.858 -15.385 68.274 1.00 96.25 277 ALA A CA 1
ATOM 2132 C C . ALA A 1 277 ? -45.982 -14.578 68.955 1.00 96.25 277 ALA A C 1
ATOM 2134 O O . ALA A 1 277 ? -46.495 -14.985 69.998 1.00 96.25 277 ALA A O 1
ATOM 2135 N N . VAL A 1 278 ? -46.381 -13.438 68.381 1.00 96.94 278 VAL A N 1
ATOM 2136 C CA . VAL A 1 278 ? -47.529 -12.658 68.873 1.00 96.94 278 VAL A CA 1
ATOM 2137 C C . VAL A 1 278 ? -48.830 -13.439 68.691 1.00 96.94 278 VAL A C 1
ATOM 2139 O O . VAL A 1 278 ? -49.637 -13.470 69.615 1.00 96.94 278 VAL A O 1
ATOM 2142 N N . ASN A 1 279 ? -49.021 -14.105 67.552 1.00 96.69 279 ASN A N 1
ATOM 2143 C CA . ASN A 1 279 ? -50.189 -14.946 67.305 1.00 96.69 279 ASN A CA 1
ATOM 2144 C C . ASN A 1 279 ? -50.291 -16.092 68.329 1.00 96.69 279 ASN A C 1
ATOM 2146 O O . ASN A 1 279 ? -51.358 -16.300 68.903 1.00 96.69 279 ASN A O 1
ATOM 2150 N N . ASP A 1 280 ? -49.182 -16.763 68.648 1.00 95.75 280 ASP A N 1
ATOM 2151 C CA . ASP A 1 280 ? -49.143 -17.800 69.687 1.00 95.75 280 ASP A CA 1
ATOM 2152 C C . ASP A 1 280 ? -49.494 -17.250 71.080 1.00 95.75 280 ASP A C 1
ATOM 2154 O O . ASP A 1 280 ? -50.171 -17.912 71.871 1.00 95.75 280 ASP A O 1
ATOM 2158 N N . LEU A 1 281 ? -49.042 -16.033 71.409 1.00 95.62 281 LEU A N 1
ATOM 2159 C CA . LEU A 1 281 ? -49.389 -15.368 72.669 1.00 95.62 281 LEU A CA 1
ATOM 2160 C C . LEU A 1 281 ? -50.872 -14.996 72.734 1.00 95.62 281 LEU A C 1
ATOM 2162 O O . LEU A 1 281 ? -51.483 -15.182 73.785 1.00 95.62 281 LEU A O 1
ATOM 2166 N N . VAL A 1 282 ? -51.450 -14.509 71.633 1.00 96.38 282 VAL A N 1
ATOM 2167 C CA . VAL A 1 282 ? -52.885 -14.202 71.538 1.00 96.38 282 VAL A CA 1
ATOM 2168 C C . VAL A 1 282 ? -53.709 -15.476 71.697 1.00 96.38 282 VAL A C 1
ATOM 2170 O O . VAL A 1 282 ? -54.596 -15.500 72.541 1.00 96.38 282 VAL A O 1
ATOM 2173 N N . GLN A 1 283 ? -53.361 -16.566 71.008 1.00 95.12 283 GLN A N 1
ATOM 2174 C CA . GLN A 1 283 ? -54.047 -17.854 71.167 1.00 95.12 283 GLN A CA 1
ATOM 2175 C C . GLN A 1 283 ? -53.977 -18.374 72.609 1.00 95.12 283 GLN A C 1
ATOM 2177 O O . GLN A 1 283 ? -54.971 -18.848 73.158 1.00 95.12 283 GLN A O 1
ATOM 2182 N N . ARG A 1 284 ? -52.818 -18.257 73.271 1.00 94.06 284 ARG A N 1
ATOM 2183 C CA . ARG A 1 284 ? -52.700 -18.594 74.701 1.00 94.06 284 ARG A CA 1
ATOM 2184 C C . ARG A 1 284 ? -53.577 -17.694 75.563 1.00 94.06 284 ARG A C 1
ATOM 2186 O O . ARG A 1 284 ? -54.226 -18.204 76.471 1.00 94.06 284 ARG A O 1
ATOM 2193 N N . ALA A 1 285 ? -53.604 -16.391 75.287 1.00 93.31 285 ALA A N 1
ATOM 2194 C CA . ALA A 1 285 ? -54.452 -15.445 76.000 1.00 93.31 285 ALA A CA 1
ATOM 2195 C C . ALA A 1 285 ? -55.941 -15.790 75.830 1.00 93.31 285 ALA A C 1
ATOM 2197 O O . ALA A 1 285 ? -56.656 -15.835 76.826 1.00 93.31 285 ALA A O 1
ATOM 2198 N N . GLU A 1 286 ? -56.388 -16.129 74.619 1.00 93.62 286 GLU A N 1
ATOM 2199 C CA . GLU A 1 286 ? -57.753 -16.582 74.324 1.00 93.62 286 GLU A CA 1
ATOM 2200 C C . GLU A 1 286 ? -58.108 -17.860 75.090 1.00 93.62 286 GLU A C 1
ATOM 2202 O O . GLU A 1 286 ? -59.141 -17.902 75.754 1.00 93.62 286 GLU A O 1
ATOM 2207 N N . ILE A 1 287 ? -57.225 -18.867 75.099 1.00 91.69 287 ILE A N 1
ATOM 2208 C CA . ILE A 1 287 ? -57.420 -20.093 75.891 1.00 91.69 287 ILE A CA 1
ATOM 2209 C C . ILE A 1 287 ? -57.518 -19.756 77.385 1.00 91.69 287 ILE A C 1
ATOM 2211 O O . ILE A 1 287 ? -58.399 -20.261 78.080 1.00 91.69 287 ILE A O 1
ATOM 2215 N N . THR A 1 288 ? -56.639 -18.892 77.907 1.00 90.25 288 THR A N 1
ATOM 2216 C CA . THR A 1 288 ? -56.698 -18.491 79.322 1.00 90.25 288 THR A CA 1
ATOM 2217 C C . THR A 1 288 ? -57.939 -17.665 79.654 1.00 90.25 288 THR A C 1
ATOM 2219 O O . THR A 1 288 ? -58.482 -17.832 80.745 1.00 90.25 288 THR A O 1
ATOM 2222 N N . SER A 1 289 ? -58.406 -16.817 78.731 1.00 90.31 289 SER A N 1
ATOM 2223 C CA . SER A 1 289 ? -59.650 -16.056 78.870 1.00 90.31 289 SER A CA 1
ATOM 2224 C C . SER A 1 289 ? -60.839 -17.003 78.921 1.00 90.31 289 SER A C 1
ATOM 2226 O O . SER A 1 289 ? -61.588 -16.957 79.887 1.00 90.31 289 SER A O 1
ATOM 2228 N N . ALA A 1 290 ? -60.940 -17.940 77.973 1.00 86.88 290 ALA A N 1
ATOM 2229 C CA . ALA A 1 290 ? -61.996 -18.951 77.938 1.00 86.88 290 ALA A CA 1
ATOM 2230 C C . ALA A 1 290 ? -62.041 -19.787 79.231 1.00 86.88 290 ALA A C 1
ATOM 2232 O O . ALA A 1 290 ? -63.100 -19.970 79.822 1.00 86.88 290 ALA A O 1
ATOM 2233 N N . VAL A 1 291 ? -60.885 -20.225 79.747 1.00 86.56 291 VAL A N 1
ATOM 2234 C CA . VAL A 1 291 ? -60.813 -20.959 81.026 1.00 86.56 291 VAL A CA 1
ATOM 2235 C C . VAL A 1 291 ? -61.239 -20.092 82.218 1.00 86.56 291 VAL A C 1
ATOM 2237 O O . VAL A 1 291 ? -61.834 -20.599 83.173 1.00 86.56 291 VAL A O 1
ATOM 2240 N N . MET A 1 292 ? -60.905 -18.798 82.220 1.00 81.19 292 MET A N 1
ATOM 2241 C CA . MET A 1 292 ? -61.353 -17.881 83.272 1.00 81.19 292 MET A CA 1
ATOM 2242 C C . MET A 1 292 ? -62.854 -17.597 83.177 1.00 81.19 292 MET A C 1
ATOM 2244 O O . MET A 1 292 ? -63.520 -17.611 84.209 1.00 81.19 292 MET A O 1
ATOM 2248 N N . GLU A 1 293 ? -63.391 -17.405 81.974 1.00 81.19 293 GLU A N 1
ATOM 2249 C CA . GLU A 1 293 ? -64.826 -17.261 81.721 1.00 81.19 293 GLU A CA 1
ATOM 2250 C C . GLU A 1 293 ? -65.598 -18.492 82.219 1.00 81.19 293 GLU A C 1
ATOM 2252 O O . GLU A 1 293 ? -66.550 -18.334 82.984 1.00 81.19 293 GLU A O 1
ATOM 2257 N N . ASP A 1 294 ? -65.122 -19.709 81.931 1.00 76.44 294 ASP A N 1
ATOM 2258 C CA . ASP A 1 294 ? -65.706 -20.954 82.451 1.00 76.44 294 ASP A CA 1
ATOM 2259 C C . ASP A 1 294 ? -65.652 -21.040 83.990 1.00 76.44 294 ASP A C 1
ATOM 2261 O O . ASP A 1 294 ? -66.622 -21.452 84.634 1.00 76.44 294 ASP A O 1
ATOM 2265 N N . LYS A 1 295 ? -64.548 -20.617 84.627 1.00 77.50 295 LYS A N 1
ATOM 2266 C CA . LYS A 1 295 ? -64.440 -20.574 86.103 1.00 77.50 295 LYS A CA 1
ATOM 2267 C C . LYS A 1 295 ? -65.395 -19.559 86.734 1.00 77.50 295 LYS A C 1
ATOM 2269 O O . LYS A 1 295 ? -65.973 -19.830 87.792 1.00 77.50 295 LYS A O 1
ATOM 2274 N N . VAL A 1 296 ? -65.552 -18.386 86.127 1.00 73.25 296 VAL A N 1
ATOM 2275 C CA . VAL A 1 296 ? -66.473 -17.347 86.612 1.00 73.25 296 VAL A CA 1
ATOM 2276 C C . VAL A 1 296 ? -67.928 -17.787 86.409 1.00 73.25 296 VAL A C 1
ATOM 2278 O O . VAL A 1 296 ? -68.746 -17.633 87.317 1.00 73.25 296 VAL A O 1
ATOM 2281 N N . ALA A 1 297 ? -68.244 -18.436 85.286 1.00 69.81 297 ALA A N 1
ATOM 2282 C CA . ALA A 1 297 ? -69.563 -19.014 85.043 1.00 69.81 297 ALA A CA 1
ATOM 2283 C C . ALA A 1 297 ? -69.895 -20.149 86.035 1.00 69.81 297 ALA A C 1
ATOM 2285 O O . ALA A 1 297 ? -70.975 -20.151 86.624 1.00 69.81 297 ALA A O 1
ATOM 2286 N N . GLY A 1 298 ? -68.953 -21.064 86.299 1.00 61.44 298 GLY A N 1
ATOM 2287 C CA . GLY A 1 298 ? -69.142 -22.175 87.243 1.00 61.44 298 GLY A CA 1
ATOM 2288 C C . GLY A 1 298 ? -69.200 -21.766 88.723 1.00 61.44 298 GLY A C 1
ATOM 2289 O O . GLY A 1 298 ? -69.810 -22.463 89.537 1.00 61.44 298 GLY A O 1
ATOM 2290 N N . SER A 1 299 ? -68.615 -20.624 89.095 1.00 57.50 299 SER A N 1
ATOM 2291 C CA . SER A 1 299 ? -68.715 -20.082 90.462 1.00 57.50 299 SER A CA 1
ATOM 2292 C C . SER A 1 299 ? -70.026 -19.326 90.717 1.00 57.50 299 SER A C 1
ATOM 2294 O O . SER A 1 299 ? -70.539 -19.380 91.834 1.00 57.50 299 SER A O 1
ATOM 2296 N N . CYS A 1 300 ? -70.647 -18.720 89.696 1.00 54.59 300 CYS A N 1
ATOM 2297 C CA . CYS A 1 300 ? -71.986 -18.124 89.823 1.00 54.59 300 CYS A CA 1
ATOM 2298 C C . CYS A 1 300 ? -73.099 -19.157 90.078 1.00 54.59 300 CYS A C 1
ATOM 2300 O O . CYS A 1 300 ? -74.098 -18.825 90.712 1.00 54.59 300 CYS A O 1
ATOM 2302 N N . THR A 1 301 ? -72.929 -20.417 89.668 1.00 53.72 301 THR A N 1
ATOM 2303 C CA . THR A 1 301 ? -73.88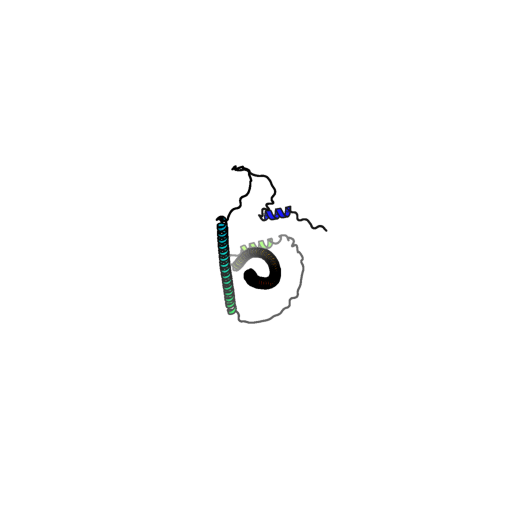9 -21.494 89.974 1.00 53.72 301 THR A CA 1
ATOM 2304 C C . THR A 1 301 ? -73.828 -22.017 91.417 1.00 53.72 301 THR A C 1
ATOM 2306 O O . THR A 1 301 ? -74.750 -22.708 91.835 1.00 53.72 301 THR A O 1
ATOM 2309 N N . LEU A 1 302 ? -72.792 -21.680 92.200 1.00 52.25 302 LEU A N 1
ATOM 2310 C CA . LEU A 1 302 ? -72.624 -22.132 93.596 1.00 52.25 302 LEU A CA 1
ATOM 2311 C C . LEU A 1 302 ? -73.026 -21.092 94.660 1.00 52.25 302 LEU A C 1
ATOM 2313 O O . LEU A 1 302 ? -73.120 -21.444 95.830 1.00 52.25 302 LEU A O 1
ATOM 2317 N N . CYS A 1 303 ? -73.322 -19.846 94.272 1.00 50.53 303 CYS A N 1
ATOM 2318 C CA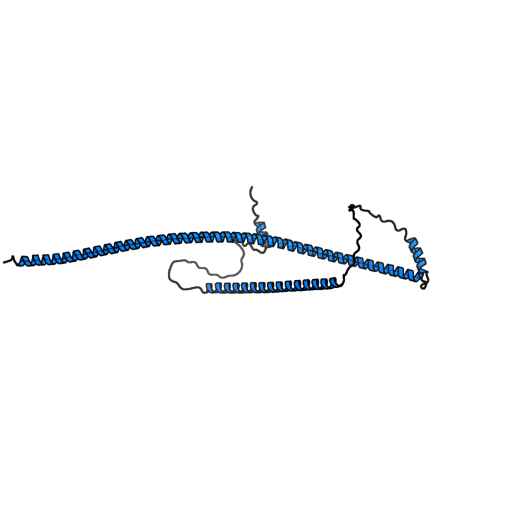 . CYS A 1 303 ? -73.847 -18.803 95.172 1.00 50.53 303 CYS A CA 1
ATOM 2319 C C . CYS A 1 303 ? -75.373 -18.605 95.055 1.00 50.53 303 CYS A C 1
ATOM 2321 O O . CYS A 1 303 ? -75.914 -17.636 95.583 1.00 50.53 303 CYS A O 1
ATOM 2323 N N . GLY A 1 304 ? -76.062 -19.500 94.341 1.00 52.41 304 GLY A N 1
ATOM 2324 C CA . GLY A 1 304 ? -77.507 -19.477 94.127 1.00 52.41 304 GLY A CA 1
ATOM 2325 C C . GLY A 1 304 ? -78.242 -20.610 94.841 1.00 52.41 304 GLY A C 1
ATOM 2326 O O . GLY A 1 304 ? -78.959 -21.351 94.178 1.00 52.41 304 GLY A O 1
ATOM 2327 N N . HIS A 1 305 ? -78.060 -20.752 96.157 1.00 41.25 305 HIS A N 1
ATOM 2328 C CA . HIS A 1 305 ? -79.014 -21.412 97.057 1.00 41.25 305 HIS A CA 1
ATOM 2329 C C . HIS A 1 305 ? -78.933 -20.824 98.464 1.00 41.25 305 HIS A C 1
ATOM 2331 O O . HIS A 1 305 ? -77.805 -20.712 98.990 1.00 41.25 305 HIS A O 1
#

Foldseek 3Di:
DDDDDDDVVVVCVVCVVVVHDPPDDDDDDDDDDDDDDDDDDDDDDDDDDDDDDDDPVVVVVVVVVVVVVVVVVVVVVVVVVVVVVVVVVVVVVVVVVVVVVVVVVVVVVVPDDDDDDDDDDDDDDDDDDDDDDDDDDDDPDDVVVVVVVVVVLVPDPCPDPVNVVVVVVVVVVVVVVVVVVVVVVVVVVVVVVVVVVVVVVVVVVVVVVVVVVVVVVVVVVVVVVVVVVVVVVVVVVVVVVVVVVVVVVVVVVVVVVVVVVVVVVVVVVVVVVVVVVVVVVVVVVVVVVVVVVVVVVVVVVVVPD

pLDDT: mean 74.99, std 23.41, range [30.88, 98.56]

Secondary structure (DSSP, 8-state):
-PPPPP-HHHHHHHHHHTT------------------------------------THHHHHHHHHHHHHHHHHHHHHHHHHHHHHHHHHHHHHHHHHHHHHHHHHHHHHTT----------PPPP-----------------HHHHHHHHHHTTSS-TTSHHHHHHHHHHHHHHHHHHHHHHHHHHHHHHHHHHHHHHHHHHHHHHHHHHHHHHHHHHHHHHHHHHHHHHHHHHHHHHHHHHHHHHHHHHHHHHHHHHHHHHHHHHHHHHHHHHHHHHHHHHHHHHHHHHHHHHHHHHHHTTS--